Protein AF-A0A940R8Z9-F1 (afdb_monomer_lite)

pLDDT: mean 70.58, std 21.08, range [27.03, 98.06]

Structure (mmCIF, N/CA/C/O backbone):
data_AF-A0A940R8Z9-F1
#
_entry.id   AF-A0A940R8Z9-F1
#
loop_
_atom_site.group_PDB
_atom_site.id
_atom_site.type_symbol
_atom_site.label_atom_id
_atom_site.label_alt_id
_atom_site.label_comp_id
_atom_site.label_asym_id
_atom_site.label_entity_id
_atom_site.label_seq_id
_atom_site.pdbx_PDB_ins_code
_atom_site.Cartn_x
_atom_site.Cartn_y
_atom_site.Cartn_z
_atom_site.occupancy
_atom_site.B_iso_or_equiv
_atom_site.auth_seq_id
_atom_site.auth_comp_id
_atom_site.auth_asym_id
_atom_site.auth_atom_id
_atom_site.pdbx_PDB_model_num
ATOM 1 N N . MET A 1 1 ? 61.228 -32.663 33.980 1.00 35.50 1 MET A N 1
ATOM 2 C CA . MET A 1 1 ? 61.717 -33.678 33.019 1.00 35.50 1 MET A CA 1
ATOM 3 C C . MET A 1 1 ? 60.509 -34.426 32.442 1.00 35.50 1 MET A C 1
ATOM 5 O O . MET A 1 1 ? 59.702 -34.871 33.237 1.00 35.50 1 MET A O 1
ATOM 9 N N . LYS A 1 2 ? 60.356 -34.454 31.098 1.00 38.38 2 LYS A N 1
ATOM 10 C CA . LYS A 1 2 ? 59.847 -35.541 30.200 1.00 38.38 2 LYS A CA 1
ATOM 11 C C . LYS A 1 2 ? 58.956 -36.642 30.845 1.00 38.38 2 LYS A C 1
ATOM 13 O O . LYS A 1 2 ? 59.441 -37.277 31.766 1.00 38.38 2 LYS A O 1
ATOM 18 N N . LYS A 1 3 ? 57.732 -37.013 30.408 1.00 35.94 3 LYS A N 1
ATOM 19 C CA . LYS A 1 3 ? 57.186 -37.495 29.096 1.00 35.94 3 LYS A CA 1
ATOM 20 C C . LYS A 1 3 ? 55.659 -37.770 29.303 1.00 35.94 3 LYS A C 1
ATOM 22 O O . LYS A 1 3 ? 55.317 -38.229 30.380 1.00 35.94 3 LYS A O 1
ATOM 27 N N . GLN A 1 4 ? 54.708 -37.315 28.471 1.00 44.78 4 GLN A N 1
ATOM 28 C CA . GLN A 1 4 ? 54.148 -37.862 27.202 1.00 44.78 4 GLN A CA 1
ATOM 29 C C . GLN A 1 4 ? 53.121 -39.035 27.306 1.00 44.78 4 GLN A C 1
ATOM 31 O O . GLN A 1 4 ? 53.504 -40.144 27.649 1.00 44.78 4 GLN A O 1
ATOM 36 N N . PHE A 1 5 ? 51.870 -38.713 26.899 1.00 44.03 5 PHE A N 1
ATOM 37 C CA . PHE A 1 5 ? 50.789 -39.444 26.170 1.00 44.03 5 PHE A CA 1
ATOM 38 C C . PHE A 1 5 ? 50.216 -40.807 26.609 1.00 44.03 5 PHE A C 1
ATOM 40 O O . PHE A 1 5 ? 50.973 -41.762 26.620 1.00 44.03 5 PHE A O 1
ATOM 47 N N . ILE A 1 6 ? 48.863 -40.894 26.719 1.00 48.00 6 ILE A N 1
ATOM 48 C CA . ILE A 1 6 ? 47.912 -41.867 26.082 1.00 48.00 6 ILE A CA 1
ATOM 49 C C . ILE A 1 6 ? 46.498 -41.204 26.047 1.00 48.00 6 ILE A C 1
ATOM 51 O O . ILE A 1 6 ? 45.976 -40.844 27.093 1.00 48.00 6 ILE A O 1
ATOM 55 N N . ILE A 1 7 ? 45.999 -40.724 24.895 1.00 45.66 7 ILE A N 1
ATOM 56 C CA . ILE A 1 7 ? 44.966 -41.303 23.990 1.00 45.66 7 ILE A CA 1
ATOM 57 C C . ILE A 1 7 ? 43.560 -41.454 24.615 1.00 45.66 7 ILE A C 1
ATOM 59 O O . ILE A 1 7 ? 43.295 -42.379 25.372 1.00 45.66 7 ILE A O 1
ATOM 63 N N . GLY A 1 8 ? 42.632 -40.591 24.187 1.00 40.91 8 GLY A N 1
ATOM 64 C CA . GLY A 1 8 ? 41.186 -40.711 24.398 1.00 40.91 8 GLY A CA 1
ATOM 65 C C . GLY A 1 8 ? 40.446 -40.057 23.231 1.00 40.91 8 GLY A C 1
ATOM 66 O O . GLY A 1 8 ? 40.176 -38.862 23.250 1.00 40.91 8 GLY A O 1
ATOM 67 N N . SER A 1 9 ? 40.230 -40.842 22.177 1.00 38.75 9 SER A N 1
ATOM 68 C CA . SER A 1 9 ? 39.594 -40.457 20.915 1.00 38.75 9 SER A CA 1
ATOM 69 C C . SER A 1 9 ? 38.132 -40.053 21.138 1.00 38.75 9 SER A C 1
ATOM 71 O O . SER A 1 9 ? 37.335 -40.879 21.578 1.00 38.75 9 SER A O 1
ATOM 73 N N . LEU A 1 10 ? 37.769 -38.805 20.830 1.00 45.81 10 LEU A N 1
ATOM 74 C CA . LEU A 1 10 ? 36.375 -38.362 20.763 1.00 45.81 10 LEU A CA 1
ATOM 75 C C . LEU A 1 10 ? 36.084 -38.007 19.304 1.00 45.81 10 LEU A C 1
ATOM 77 O O . LEU A 1 10 ? 36.577 -37.020 18.761 1.00 45.81 10 LEU A O 1
ATOM 81 N N . VAL A 1 11 ? 35.373 -38.926 18.655 1.00 50.78 11 VAL A N 1
ATOM 82 C CA . VAL A 1 11 ? 35.081 -38.953 17.223 1.00 50.78 11 VAL A CA 1
ATOM 83 C C . VAL A 1 11 ? 34.240 -37.735 16.841 1.00 50.78 11 VAL A C 1
ATOM 85 O O . VAL A 1 11 ? 33.092 -37.591 17.256 1.00 50.78 11 VAL A O 1
ATOM 88 N N . PHE A 1 12 ? 34.835 -36.861 16.033 1.00 44.44 12 PHE A N 1
ATOM 89 C CA . PHE A 1 12 ? 34.190 -35.730 15.378 1.00 44.44 12 PHE A CA 1
ATOM 90 C C . PHE A 1 12 ? 33.641 -36.215 14.030 1.00 44.44 12 PHE A C 1
ATOM 92 O O . PHE A 1 12 ? 34.365 -36.266 13.039 1.00 44.44 12 PHE A O 1
ATOM 99 N N . THR A 1 13 ? 32.379 -36.640 13.987 1.00 44.62 13 THR A N 1
ATOM 100 C CA . THR A 1 13 ? 31.718 -37.019 12.727 1.00 44.62 13 THR A CA 1
ATOM 101 C C . THR A 1 13 ? 31.121 -35.772 12.076 1.00 44.62 13 THR A C 1
ATOM 103 O O . THR A 1 13 ? 29.967 -35.419 12.304 1.00 44.62 13 THR A O 1
ATOM 106 N N . SER A 1 14 ? 31.926 -35.076 11.274 1.00 40.41 14 SER A N 1
ATOM 107 C CA . SER A 1 14 ? 31.457 -34.069 10.324 1.00 40.41 14 SER A CA 1
ATOM 108 C C . SER A 1 14 ? 30.895 -34.771 9.085 1.00 40.41 14 SER A C 1
ATOM 110 O O . SER A 1 14 ? 31.618 -35.407 8.321 1.00 40.41 14 SER A O 1
ATOM 112 N N . ILE A 1 15 ? 29.582 -34.665 8.879 1.00 47.91 15 ILE A N 1
ATOM 113 C CA . ILE A 1 15 ? 28.932 -35.098 7.640 1.00 47.91 15 ILE A CA 1
ATOM 114 C C . ILE A 1 15 ? 29.306 -34.090 6.547 1.00 47.91 15 ILE A C 1
ATOM 116 O O . ILE A 1 15 ? 28.798 -32.971 6.519 1.00 47.91 15 ILE A O 1
ATOM 120 N N . LEU A 1 16 ? 30.205 -34.487 5.645 1.00 39.16 16 LEU A N 1
ATOM 121 C CA . LEU A 1 16 ? 30.413 -33.815 4.365 1.00 39.16 16 LEU A CA 1
ATOM 122 C C . LEU A 1 16 ? 29.267 -34.226 3.427 1.00 39.16 16 LEU A C 1
ATOM 124 O O . LEU A 1 16 ? 29.276 -35.324 2.876 1.00 39.16 16 LEU A O 1
ATOM 128 N N . GLN A 1 17 ? 28.271 -33.358 3.244 1.00 36.00 17 GLN A N 1
ATOM 129 C CA . GLN A 1 17 ? 27.383 -33.445 2.083 1.00 36.00 17 GLN A CA 1
ATOM 130 C C . GLN A 1 17 ? 28.029 -32.683 0.928 1.00 36.00 17 GLN A C 1
ATOM 132 O O . GLN A 1 17 ? 28.041 -31.455 0.885 1.00 36.00 17 GLN A O 1
ATOM 137 N N . THR A 1 18 ? 28.581 -33.434 -0.018 1.00 37.81 18 THR A N 1
ATOM 138 C CA . THR A 1 18 ? 28.913 -32.956 -1.356 1.00 37.81 18 THR A CA 1
ATOM 139 C C . THR A 1 18 ? 27.616 -32.712 -2.126 1.00 37.81 18 THR A C 1
ATOM 141 O O . THR A 1 18 ? 27.052 -33.622 -2.728 1.00 37.81 18 THR A O 1
ATOM 144 N N . ALA A 1 19 ? 27.130 -31.470 -2.129 1.00 35.47 19 ALA A N 1
ATOM 145 C CA . ALA A 1 19 ? 26.179 -31.040 -3.145 1.00 35.47 19 ALA A CA 1
ATOM 146 C C . ALA A 1 19 ? 26.953 -30.846 -4.456 1.00 35.47 19 ALA A C 1
ATOM 148 O O . ALA A 1 19 ? 27.683 -29.872 -4.638 1.00 35.47 19 ALA A O 1
ATOM 149 N N . SER A 1 20 ? 26.822 -31.811 -5.360 1.00 32.72 20 SER A N 1
ATOM 150 C CA . SER A 1 20 ? 27.166 -31.643 -6.766 1.00 32.72 20 SER A CA 1
ATOM 151 C C . SER A 1 20 ? 26.198 -30.619 -7.355 1.00 32.72 20 SER A C 1
ATOM 153 O O . SER A 1 20 ? 25.061 -30.935 -7.696 1.00 32.72 20 SER A O 1
ATOM 155 N N . VAL A 1 21 ? 26.633 -29.361 -7.441 1.00 31.56 21 VAL A N 1
ATOM 156 C CA . VAL A 1 21 ? 25.910 -28.356 -8.220 1.00 31.56 21 VAL A CA 1
ATOM 157 C C . VAL A 1 21 ? 26.176 -28.673 -9.684 1.00 31.56 21 VAL A C 1
ATOM 159 O O . VAL A 1 21 ? 27.256 -28.419 -10.222 1.00 31.56 21 VAL A O 1
ATOM 162 N N . ALA A 1 22 ? 25.183 -29.307 -10.300 1.00 29.88 22 ALA A N 1
ATOM 163 C CA . ALA A 1 22 ? 25.066 -29.401 -11.739 1.00 29.88 22 ALA A CA 1
ATOM 164 C C . ALA A 1 22 ? 25.227 -27.997 -12.337 1.00 29.88 22 ALA A C 1
ATOM 166 O O . ALA A 1 22 ? 24.603 -27.041 -11.877 1.00 29.88 22 ALA A O 1
ATOM 167 N N . HIS A 1 23 ? 26.086 -27.884 -13.349 1.00 31.94 23 HIS A N 1
ATOM 168 C CA . HIS A 1 23 ? 26.137 -26.718 -14.218 1.00 31.94 23 HIS A CA 1
ATOM 169 C C . HIS A 1 23 ? 24.790 -26.624 -14.943 1.00 31.94 23 HIS A C 1
ATOM 171 O O . HIS A 1 23 ? 24.572 -27.297 -15.947 1.00 31.94 23 HIS A O 1
ATOM 177 N N . ALA A 1 24 ? 23.875 -25.841 -14.378 1.00 27.77 24 ALA A N 1
ATOM 178 C CA . ALA A 1 24 ? 22.681 -25.358 -15.044 1.00 27.77 24 ALA A CA 1
ATOM 179 C C . ALA A 1 24 ? 22.959 -23.920 -15.491 1.00 27.77 24 ALA A C 1
ATOM 181 O O . ALA A 1 24 ? 23.513 -23.120 -14.732 1.00 27.77 24 ALA A O 1
ATOM 182 N N . ASP A 1 25 ? 22.643 -23.644 -16.751 1.00 27.03 25 ASP A N 1
ATOM 183 C CA . ASP A 1 25 ? 22.903 -22.384 -17.429 1.00 27.03 25 ASP A CA 1
ATOM 184 C C . ASP A 1 25 ? 22.432 -21.158 -16.636 1.00 27.03 25 ASP A C 1
ATOM 186 O O . ASP A 1 25 ? 21.410 -21.165 -15.951 1.00 27.03 25 ASP A O 1
ATOM 190 N N . LYS A 1 26 ? 23.210 -20.077 -16.760 1.00 30.53 26 LYS A N 1
ATOM 191 C CA . LYS A 1 26 ? 22.919 -18.743 -16.227 1.00 30.53 26 LYS A CA 1
ATOM 192 C C . LYS A 1 26 ? 21.649 -18.174 -16.869 1.00 30.53 26 LYS A C 1
ATOM 194 O O . LYS A 1 26 ? 21.728 -17.382 -17.802 1.00 30.53 26 LYS A O 1
ATOM 199 N N . SER A 1 27 ? 20.491 -18.522 -16.335 1.00 35.19 27 SER A N 1
ATOM 200 C CA . SER A 1 27 ? 19.262 -17.753 -16.503 1.00 35.19 27 SER A CA 1
ATOM 201 C C . SER A 1 27 ? 18.282 -18.137 -15.407 1.00 35.19 27 SER A C 1
ATOM 203 O O . SER A 1 27 ? 17.948 -19.309 -15.266 1.00 35.19 27 SER A O 1
ATOM 205 N N . ASP A 1 28 ? 17.799 -17.117 -14.708 1.00 42.22 28 ASP A N 1
ATOM 206 C CA . ASP A 1 28 ? 16.685 -17.157 -13.768 1.00 42.22 28 ASP A CA 1
ATOM 207 C C . ASP A 1 28 ? 16.924 -17.854 -12.423 1.00 42.22 28 ASP A C 1
ATOM 209 O O . ASP A 1 28 ? 17.656 -18.826 -12.293 1.00 42.22 28 ASP A O 1
ATOM 213 N N . ILE A 1 29 ? 16.195 -17.343 -11.424 1.00 34.38 29 ILE A N 1
ATOM 214 C CA . ILE A 1 29 ? 16.059 -17.823 -10.040 1.00 34.38 29 ILE A CA 1
ATOM 215 C C . ILE A 1 29 ? 17.030 -17.139 -9.071 1.00 34.38 29 ILE A C 1
ATOM 217 O O . ILE A 1 29 ? 18.157 -17.577 -8.852 1.00 34.38 29 ILE A O 1
ATOM 221 N N . GLY A 1 30 ? 16.548 -16.079 -8.407 1.00 28.80 30 GLY A N 1
ATOM 222 C CA . GLY A 1 30 ? 17.252 -15.610 -7.217 1.00 28.80 30 GLY A CA 1
ATOM 223 C C . GLY A 1 30 ? 16.747 -14.395 -6.452 1.00 28.80 30 GLY A C 1
ATOM 224 O O . GLY A 1 30 ? 17.159 -14.279 -5.309 1.00 28.80 30 GLY A O 1
ATOM 225 N N . THR A 1 31 ? 15.877 -13.517 -6.973 1.00 30.62 31 THR A N 1
ATOM 226 C CA . THR A 1 31 ? 15.452 -12.340 -6.180 1.00 30.62 31 THR A CA 1
ATOM 227 C C . THR A 1 31 ? 14.064 -11.833 -6.576 1.00 30.62 31 THR A C 1
ATOM 229 O O . THR A 1 31 ? 13.932 -10.880 -7.327 1.00 30.62 31 THR A O 1
ATOM 232 N N . ILE A 1 32 ? 13.007 -12.446 -6.042 1.00 33.00 32 ILE A N 1
ATOM 233 C CA . ILE A 1 32 ? 11.684 -11.803 -5.950 1.00 33.00 32 ILE A CA 1
ATOM 234 C C . ILE A 1 32 ? 11.389 -11.651 -4.460 1.00 33.00 32 ILE A C 1
ATOM 236 O O . ILE A 1 32 ? 10.662 -12.448 -3.872 1.00 33.00 32 ILE A O 1
ATOM 240 N N . ILE A 1 33 ? 12.052 -10.687 -3.815 1.00 31.03 33 ILE A N 1
ATOM 241 C CA . ILE A 1 33 ? 11.743 -10.273 -2.441 1.00 31.03 33 ILE A CA 1
ATOM 242 C C . ILE A 1 33 ? 11.968 -8.768 -2.315 1.00 31.03 33 ILE A C 1
ATOM 244 O O . ILE A 1 33 ? 13.095 -8.290 -2.296 1.00 31.03 33 ILE A O 1
ATOM 248 N N . GLY A 1 34 ? 10.878 -8.041 -2.131 1.00 30.38 34 GLY A N 1
ATOM 249 C CA . GLY A 1 34 ? 10.841 -6.672 -1.630 1.00 30.38 34 GLY A CA 1
ATOM 250 C C . GLY A 1 34 ? 9.492 -6.083 -2.026 1.00 30.38 34 GLY A C 1
ATOM 251 O O . GLY A 1 34 ? 8.939 -6.501 -3.030 1.00 30.38 34 GLY A O 1
ATOM 252 N N . GLY A 1 35 ? 8.926 -5.208 -1.212 1.00 32.00 35 GLY A N 1
ATOM 253 C CA . GLY A 1 35 ? 7.506 -4.899 -1.252 1.00 32.00 35 GLY A CA 1
ATOM 254 C C . GLY A 1 35 ? 7.010 -3.978 -2.365 1.00 32.00 35 GLY A C 1
ATOM 255 O O . GLY A 1 35 ? 7.299 -4.057 -3.536 1.00 32.00 35 GLY A O 1
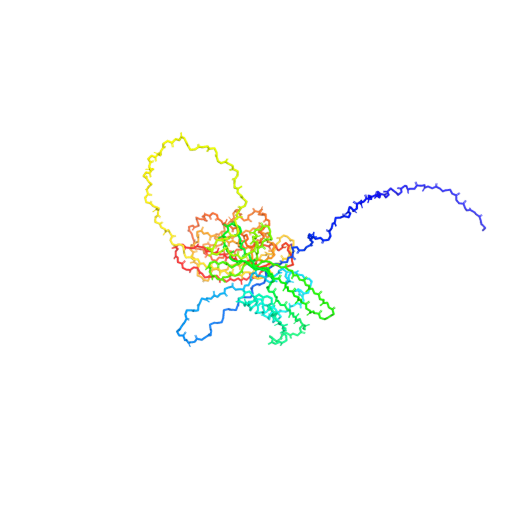ATOM 256 N N . VAL A 1 36 ? 6.228 -3.028 -1.941 1.00 31.00 36 VAL A N 1
ATOM 257 C CA . VAL A 1 36 ? 5.668 -1.905 -2.657 1.00 31.00 36 VAL A CA 1
ATOM 258 C C . VAL A 1 36 ? 6.002 -0.708 -1.767 1.00 31.00 36 VAL A C 1
ATOM 260 O O . VAL A 1 36 ? 6.088 -0.847 -0.553 1.00 31.00 36 VAL A O 1
ATOM 263 N N . ILE A 1 37 ? 6.289 0.451 -2.329 1.00 32.19 37 ILE A N 1
ATOM 264 C CA . ILE A 1 37 ? 6.147 1.685 -1.564 1.00 32.19 37 ILE A CA 1
ATOM 265 C C . ILE A 1 37 ? 5.196 2.532 -2.363 1.00 32.19 37 ILE A C 1
ATOM 267 O O . ILE A 1 37 ? 5.433 2.772 -3.548 1.00 32.19 37 ILE A O 1
ATOM 271 N N . GLY A 1 38 ? 4.112 2.907 -1.695 1.00 34.81 38 GLY A N 1
ATOM 272 C CA . GLY A 1 38 ? 3.175 3.888 -2.185 1.00 34.81 38 GLY A CA 1
ATOM 273 C C . GLY A 1 38 ? 3.092 5.023 -1.192 1.00 34.81 38 GLY A C 1
ATOM 274 O O . GLY A 1 38 ? 2.385 4.930 -0.188 1.00 34.81 38 GLY A O 1
ATOM 275 N N . GLY A 1 39 ? 3.812 6.097 -1.489 1.00 30.53 39 GLY A N 1
ATOM 276 C CA . GLY A 1 39 ? 3.481 7.431 -1.045 1.00 30.53 39 GLY A CA 1
ATOM 277 C C . GLY A 1 39 ? 2.157 7.863 -1.668 1.00 30.53 39 GLY A C 1
ATOM 278 O O . GLY A 1 39 ? 1.988 7.907 -2.884 1.00 30.53 39 GLY A O 1
ATOM 279 N N . VAL A 1 40 ? 1.200 8.224 -0.820 1.00 31.97 40 VAL A N 1
ATOM 280 C CA . VAL A 1 40 ? 0.040 9.000 -1.251 1.00 31.97 40 VAL A CA 1
ATOM 281 C C . VAL A 1 40 ? 0.511 10.447 -1.408 1.00 31.97 40 VAL A C 1
ATOM 283 O O . VAL A 1 40 ? 0.662 11.160 -0.417 1.00 31.97 40 VAL A O 1
ATOM 286 N N . VAL A 1 41 ? 0.747 10.910 -2.638 1.00 34.75 41 VAL A N 1
ATOM 287 C CA . VAL A 1 41 ? 0.750 12.354 -2.934 1.00 34.75 41 VAL A CA 1
ATOM 288 C C . VAL A 1 41 ? -0.570 12.693 -3.612 1.00 34.75 41 VAL A C 1
ATOM 290 O O . VAL A 1 41 ? -0.679 12.793 -4.828 1.00 34.75 41 VAL A O 1
ATOM 293 N N . GLY A 1 42 ? -1.601 12.874 -2.789 1.00 35.09 42 GLY A N 1
ATOM 294 C CA . GLY A 1 42 ? -2.777 13.633 -3.180 1.00 35.09 42 GLY A CA 1
ATOM 295 C C . GLY A 1 42 ? -2.454 15.117 -3.059 1.00 35.09 42 GLY A C 1
ATOM 296 O O . GLY A 1 42 ? -2.597 15.691 -1.984 1.00 35.09 42 GLY A O 1
ATOM 297 N N . SER A 1 43 ? -2.009 15.753 -4.138 1.00 32.75 43 SER A N 1
ATOM 298 C CA . SER A 1 43 ? -2.027 17.212 -4.231 1.00 32.75 43 SER A CA 1
ATOM 299 C C . SER A 1 43 ? -2.898 17.615 -5.412 1.00 32.75 43 SER A C 1
ATOM 301 O O . SER A 1 43 ? -2.531 17.523 -6.581 1.00 32.75 43 SER A O 1
ATOM 303 N N . GLY A 1 44 ? -4.111 18.068 -5.096 1.00 41.41 44 GLY A N 1
ATOM 304 C CA . GLY A 1 44 ? -4.900 18.819 -6.053 1.00 41.41 44 GLY A CA 1
ATOM 305 C C . GLY A 1 44 ? -4.123 20.069 -6.449 1.00 41.41 44 GLY A C 1
ATOM 306 O O . GLY A 1 44 ? -4.018 20.997 -5.656 1.00 41.41 44 GLY A O 1
ATOM 307 N N . VAL A 1 45 ? -3.596 20.118 -7.674 1.00 34.78 45 VAL A N 1
ATOM 308 C CA . VAL A 1 45 ? -3.171 21.380 -8.285 1.00 34.78 45 VAL A CA 1
ATOM 309 C C . VAL A 1 45 ? -3.599 21.434 -9.744 1.00 34.78 45 VAL A C 1
ATOM 311 O O . VAL A 1 45 ? -3.247 20.604 -10.580 1.00 34.78 45 VAL A O 1
ATOM 314 N N . GLY A 1 46 ? -4.388 22.464 -10.029 1.00 31.50 46 GLY A N 1
ATOM 315 C CA . GLY A 1 46 ? -4.670 23.011 -11.348 1.00 31.50 46 GLY A CA 1
ATOM 316 C C . GLY A 1 46 ? -6.167 23.204 -11.533 1.00 31.50 46 GLY A C 1
ATOM 317 O O . GLY A 1 46 ? -6.857 22.279 -11.956 1.00 31.50 46 GLY A O 1
ATOM 318 N N . LYS A 1 47 ? -6.629 24.414 -11.202 1.00 34.62 47 LYS A N 1
ATOM 319 C CA . LYS A 1 47 ? -7.880 24.990 -11.697 1.00 34.62 47 LYS A CA 1
ATOM 320 C C . LYS A 1 47 ? -7.805 24.984 -13.227 1.00 34.62 47 LYS A C 1
ATOM 322 O O . LYS A 1 47 ? -6.972 25.682 -13.792 1.00 34.62 47 LYS A O 1
ATOM 327 N N . GLY A 1 48 ? -8.618 24.166 -13.878 1.00 35.81 48 GLY A N 1
ATOM 328 C CA . GLY A 1 48 ? -8.689 24.095 -15.334 1.00 35.81 48 GLY A CA 1
ATOM 329 C C . GLY A 1 48 ? -9.499 22.882 -15.766 1.00 35.81 48 GLY A C 1
ATOM 330 O O . GLY A 1 48 ? -9.239 21.779 -15.292 1.00 35.81 48 GLY A O 1
ATOM 331 N N . ASN A 1 49 ? -10.499 23.106 -16.618 1.00 36.84 49 ASN A N 1
ATOM 332 C CA . ASN A 1 49 ? -11.405 22.088 -17.145 1.00 36.84 49 ASN A CA 1
ATOM 333 C C . ASN A 1 49 ? -10.628 20.967 -17.849 1.00 36.84 49 ASN A C 1
ATOM 335 O O . ASN A 1 49 ? -10.207 21.109 -18.992 1.00 36.84 49 ASN A O 1
ATOM 339 N N . GLY A 1 50 ? -10.462 19.844 -17.162 1.00 31.83 50 GLY A N 1
ATOM 340 C CA . GLY A 1 50 ? -9.928 18.607 -17.710 1.00 31.83 50 GLY A CA 1
ATOM 341 C C . GLY A 1 50 ? -9.965 17.542 -16.624 1.00 31.83 50 GLY A C 1
ATOM 342 O O . GLY A 1 50 ? -9.428 17.761 -15.542 1.00 31.83 50 GLY A O 1
ATOM 343 N N . ASN A 1 51 ? -10.653 16.431 -16.885 1.00 33.16 51 ASN A N 1
ATOM 344 C CA . ASN A 1 51 ? -10.819 15.305 -15.964 1.00 33.16 51 ASN A CA 1
ATOM 345 C C . ASN A 1 51 ? -9.476 14.876 -15.351 1.00 33.16 51 ASN A C 1
ATOM 347 O O . ASN A 1 51 ? -8.639 14.289 -16.032 1.00 33.16 51 ASN A O 1
ATOM 351 N N . LYS A 1 52 ? -9.286 15.142 -14.057 1.00 31.66 52 LYS A N 1
ATOM 352 C CA . LYS A 1 52 ? -8.161 14.624 -13.276 1.00 31.66 52 LYS A CA 1
ATOM 353 C C . LYS A 1 52 ? -8.639 13.403 -12.506 1.00 31.66 52 LYS A C 1
ATOM 355 O O . LYS A 1 52 ? -9.255 13.542 -11.454 1.00 31.66 52 LYS A O 1
ATOM 360 N N . ALA A 1 53 ? -8.376 12.215 -13.043 1.00 30.58 53 ALA A N 1
ATOM 361 C CA . ALA A 1 53 ? -8.402 11.002 -12.240 1.00 30.58 53 ALA A CA 1
ATOM 362 C C . ALA A 1 53 ? -7.214 11.062 -11.268 1.00 30.58 53 ALA A C 1
ATOM 364 O O . ALA A 1 53 ? -6.089 11.347 -11.676 1.00 30.58 53 ALA A O 1
ATOM 365 N N . ALA A 1 54 ? -7.469 10.853 -9.979 1.00 33.62 54 ALA A N 1
ATOM 366 C CA . ALA A 1 54 ? -6.418 10.663 -8.991 1.00 33.62 54 ALA A CA 1
ATOM 367 C C . ALA A 1 54 ? -5.743 9.317 -9.286 1.00 33.62 54 ALA A C 1
ATOM 369 O O . ALA A 1 54 ? -6.329 8.270 -9.027 1.00 33.62 54 ALA A O 1
ATOM 370 N N . ILE A 1 55 ? -4.554 9.329 -9.891 1.00 37.44 55 ILE A N 1
ATOM 371 C CA . ILE A 1 55 ? -3.862 8.088 -10.247 1.00 37.44 55 ILE A CA 1
ATOM 372 C C . ILE A 1 55 ? -3.026 7.635 -9.048 1.00 37.44 55 ILE A C 1
ATOM 374 O O . ILE A 1 55 ? -2.074 8.303 -8.646 1.00 37.44 55 ILE A O 1
ATOM 378 N N . ILE A 1 56 ? -3.402 6.495 -8.465 1.00 40.16 56 ILE A N 1
ATOM 379 C CA . ILE A 1 56 ? -2.644 5.823 -7.406 1.00 40.16 56 ILE A CA 1
ATOM 380 C C . ILE A 1 56 ? -1.488 5.078 -8.080 1.00 40.16 56 ILE A C 1
ATOM 382 O O . ILE A 1 56 ? -1.671 4.001 -8.643 1.00 40.16 56 ILE A O 1
ATOM 386 N N . ILE A 1 57 ? -0.290 5.660 -8.053 1.00 40.03 57 ILE A N 1
ATOM 387 C CA . ILE A 1 57 ? 0.934 5.021 -8.554 1.00 40.03 57 ILE A CA 1
ATOM 388 C C . ILE A 1 57 ? 1.866 4.869 -7.378 1.00 40.03 57 ILE A C 1
ATOM 390 O O . ILE A 1 57 ? 2.622 5.766 -7.028 1.00 40.03 57 ILE A O 1
ATOM 394 N N . GLY A 1 58 ? 1.770 3.716 -6.743 1.00 44.53 58 GLY A N 1
ATOM 395 C CA . GLY A 1 58 ? 2.561 3.436 -5.566 1.00 44.53 58 GLY A CA 1
ATOM 396 C C . GLY A 1 58 ? 2.725 1.956 -5.330 1.00 44.53 58 GLY A C 1
ATOM 397 O O . GLY A 1 58 ? 2.885 1.605 -4.183 1.00 44.53 58 GLY A O 1
ATOM 398 N N . ALA A 1 59 ? 2.610 1.096 -6.354 1.00 48.31 59 ALA A N 1
ATOM 399 C CA . ALA A 1 59 ? 2.673 -0.361 -6.197 1.00 48.31 59 ALA A CA 1
ATOM 400 C C . ALA A 1 59 ? 3.685 -1.107 -7.059 1.00 48.31 59 ALA A C 1
ATOM 402 O O . ALA A 1 59 ? 3.602 -2.320 -7.182 1.00 48.31 59 ALA A O 1
ATOM 403 N N . VAL A 1 60 ? 4.663 -0.396 -7.611 1.00 51.47 60 VAL A N 1
ATOM 404 C CA . VAL A 1 60 ? 5.647 -0.993 -8.523 1.00 51.47 60 VAL A CA 1
ATOM 405 C C . VAL A 1 60 ? 7.090 -0.876 -7.995 1.00 51.47 60 VAL A C 1
ATOM 407 O O . VAL A 1 60 ? 7.984 -1.571 -8.452 1.00 51.4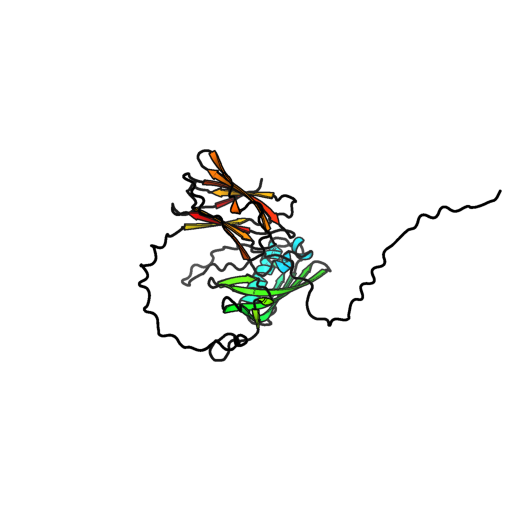7 60 VAL A O 1
ATOM 410 N N . ALA A 1 61 ? 7.352 -0.061 -6.966 1.00 50.72 61 ALA A N 1
ATOM 411 C CA . ALA A 1 61 ? 8.733 0.246 -6.569 1.00 50.72 61 ALA A CA 1
ATOM 412 C C . ALA A 1 61 ? 9.252 -0.566 -5.386 1.00 50.72 61 ALA A C 1
ATOM 414 O O . ALA A 1 61 ? 10.438 -0.494 -5.071 1.00 50.72 61 ALA A O 1
ATOM 415 N N . GLY A 1 62 ? 8.411 -1.242 -4.611 1.00 48.31 62 GLY A N 1
ATOM 416 C CA . GLY A 1 62 ? 8.898 -1.643 -3.291 1.00 48.31 62 GLY A CA 1
ATOM 417 C C . GLY A 1 62 ? 9.750 -2.901 -3.290 1.00 48.31 62 GLY A C 1
ATOM 418 O O . GLY A 1 62 ? 10.430 -3.115 -2.286 1.00 48.31 62 GLY A O 1
ATOM 419 N N . SER A 1 63 ? 9.809 -3.666 -4.388 1.00 46.25 63 SER A N 1
ATOM 420 C CA . SER A 1 63 ? 10.826 -4.694 -4.587 1.00 46.25 63 SER A CA 1
ATOM 421 C C . SER A 1 63 ? 12.209 -4.093 -4.503 1.00 46.25 63 SER A C 1
ATOM 423 O O . SER A 1 63 ? 13.109 -4.671 -3.901 1.00 46.25 63 SER A O 1
ATOM 425 N N . LEU A 1 64 ? 12.331 -2.837 -4.918 1.00 49.22 64 LEU A N 1
ATOM 426 C CA . LEU A 1 64 ? 13.525 -2.026 -4.768 1.00 49.22 64 LEU A CA 1
ATOM 427 C C . LEU A 1 64 ? 13.739 -1.586 -3.323 1.00 49.22 64 LEU A C 1
ATOM 429 O O . LEU A 1 64 ? 14.851 -1.683 -2.806 1.00 49.22 64 LEU A O 1
ATOM 433 N N . ILE A 1 65 ? 12.682 -1.121 -2.654 1.00 48.22 65 ILE A N 1
ATOM 434 C CA . ILE A 1 65 ? 12.841 -0.428 -1.371 1.00 48.22 65 ILE A CA 1
ATOM 435 C C . ILE A 1 65 ? 12.844 -1.397 -0.166 1.00 48.22 65 ILE A C 1
ATOM 437 O O . ILE A 1 65 ? 13.300 -1.061 0.925 1.00 48.22 65 ILE A O 1
ATOM 441 N N . GLY A 1 66 ? 12.435 -2.653 -0.363 1.00 46.12 66 GLY A N 1
ATOM 442 C CA . GLY A 1 66 ? 12.585 -3.734 0.618 1.00 46.12 66 GLY A CA 1
ATOM 443 C C . GLY A 1 66 ? 14.031 -4.215 0.820 1.00 46.12 66 GLY A C 1
ATOM 444 O O . GLY A 1 66 ? 14.327 -4.841 1.850 1.00 46.12 66 GLY A O 1
ATOM 445 N N . ASN A 1 67 ? 14.924 -3.903 -0.127 1.00 53.19 67 ASN A N 1
ATOM 446 C CA . ASN A 1 67 ? 16.342 -4.265 -0.100 1.00 53.19 67 ASN A CA 1
ATOM 447 C C . ASN A 1 67 ? 17.156 -3.390 0.863 1.00 53.19 67 ASN A C 1
ATOM 449 O O . ASN A 1 67 ? 16.671 -2.395 1.399 1.00 53.19 67 ASN A O 1
ATOM 453 N N . ARG A 1 68 ? 18.417 -3.775 1.108 1.00 58.03 68 ARG A N 1
ATOM 454 C CA . ARG A 1 68 ? 19.293 -3.103 2.087 1.00 58.03 68 ARG A CA 1
ATOM 455 C C . ARG A 1 68 ? 19.400 -1.595 1.825 1.00 58.03 68 ARG A C 1
ATOM 457 O O . ARG A 1 68 ? 19.191 -0.830 2.757 1.00 58.03 68 ARG A O 1
ATOM 464 N N . LEU A 1 69 ? 19.605 -1.181 0.568 1.00 64.75 69 LEU A N 1
ATOM 465 C CA . LEU A 1 69 ? 19.676 0.242 0.199 1.00 64.75 69 LEU A CA 1
ATOM 466 C C . LEU A 1 69 ? 18.354 0.989 0.389 1.00 64.75 69 LEU A C 1
ATOM 468 O O . LEU A 1 69 ? 18.350 2.132 0.830 1.00 64.75 69 LEU A O 1
ATOM 472 N N . GLY A 1 70 ? 17.226 0.337 0.120 1.00 63.28 70 GLY A N 1
ATOM 473 C CA . GLY A 1 70 ? 15.907 0.943 0.276 1.00 63.28 70 GLY A CA 1
ATOM 474 C C . GLY A 1 70 ? 15.529 1.300 1.716 1.00 63.28 70 GLY A C 1
ATOM 475 O O . GLY A 1 70 ? 14.775 2.244 1.963 1.00 63.28 70 GLY A O 1
ATOM 476 N N . ARG A 1 71 ? 16.089 0.577 2.691 1.00 63.34 71 ARG A N 1
ATOM 477 C CA . ARG A 1 71 ? 15.896 0.868 4.121 1.00 63.34 71 ARG A CA 1
ATOM 478 C C . ARG A 1 71 ? 16.642 2.114 4.579 1.00 63.34 71 ARG A C 1
ATOM 480 O O . ARG A 1 71 ? 16.244 2.717 5.568 1.00 63.34 71 ARG A O 1
ATOM 487 N N . GLU A 1 72 ? 17.705 2.470 3.872 1.00 68.50 72 GLU A N 1
ATOM 488 C CA . GLU A 1 72 ? 18.527 3.646 4.155 1.00 68.50 72 GLU A CA 1
ATOM 489 C C . GLU A 1 72 ? 18.013 4.902 3.435 1.00 68.50 72 GLU A C 1
ATOM 491 O O . GLU A 1 72 ? 18.454 6.005 3.744 1.00 68.50 72 GLU A O 1
ATOM 496 N N . MET A 1 73 ? 17.053 4.744 2.516 1.00 72.75 73 MET A N 1
ATOM 497 C CA . MET A 1 73 ? 16.349 5.849 1.871 1.00 72.75 73 MET A CA 1
ATOM 498 C C . MET A 1 73 ? 15.364 6.522 2.828 1.00 72.75 73 MET A C 1
ATOM 500 O O . MET A 1 73 ? 14.595 5.857 3.535 1.00 72.75 73 MET A O 1
ATOM 504 N N . ASP A 1 74 ? 15.330 7.850 2.789 1.00 67.50 74 ASP A N 1
ATOM 505 C CA . ASP A 1 74 ? 14.333 8.647 3.492 1.00 67.50 74 ASP A CA 1
ATOM 506 C C . ASP A 1 74 ? 13.058 8.851 2.647 1.00 67.50 74 ASP A C 1
ATOM 508 O O . ASP A 1 74 ? 12.886 8.307 1.553 1.00 67.50 74 ASP A O 1
ATOM 512 N N . ASN A 1 75 ? 12.103 9.619 3.173 1.00 66.56 75 ASN A N 1
ATOM 513 C CA . ASN A 1 75 ? 10.841 9.873 2.475 1.00 66.56 75 ASN A CA 1
ATOM 514 C C . ASN A 1 75 ? 11.008 10.743 1.219 1.00 66.56 75 ASN A C 1
ATOM 516 O O . ASN A 1 75 ? 10.201 10.630 0.298 1.00 66.56 75 ASN A O 1
ATOM 520 N N . SER A 1 76 ? 12.022 11.605 1.170 1.00 69.50 76 SER A N 1
ATOM 521 C CA . SER A 1 76 ? 12.308 12.438 0.003 1.00 69.50 76 SER A CA 1
ATOM 522 C C . SER A 1 76 ? 12.913 11.608 -1.129 1.00 69.50 76 SER A C 1
ATOM 524 O O . SER A 1 76 ? 12.505 11.768 -2.278 1.00 69.50 76 SER A O 1
ATOM 526 N N . ASP A 1 77 ? 13.795 10.660 -0.809 1.00 75.00 77 ASP A N 1
ATOM 527 C CA . ASP A 1 77 ? 14.316 9.689 -1.779 1.00 75.00 77 ASP A CA 1
ATOM 528 C C . ASP A 1 77 ? 13.202 8.833 -2.386 1.00 75.00 77 ASP A C 1
ATOM 530 O O . ASP A 1 77 ? 13.153 8.623 -3.598 1.00 75.00 77 ASP A O 1
ATOM 534 N N . ARG A 1 78 ? 12.281 8.352 -1.541 1.00 72.19 78 ARG A N 1
ATOM 535 C CA . ARG A 1 78 ? 11.145 7.527 -1.978 1.00 72.19 78 ARG A CA 1
ATOM 536 C C . ARG A 1 78 ? 10.251 8.277 -2.959 1.00 72.19 78 ARG A C 1
ATOM 538 O O . ARG A 1 78 ? 9.932 7.732 -4.007 1.00 72.19 78 ARG A O 1
ATOM 545 N N . ARG A 1 79 ? 9.941 9.547 -2.678 1.00 67.69 79 ARG A N 1
ATOM 546 C CA . ARG A 1 79 ? 9.173 10.411 -3.594 1.00 67.69 79 ARG A CA 1
ATOM 547 C C . ARG A 1 79 ? 9.880 10.615 -4.934 1.00 67.69 79 ARG A C 1
ATOM 549 O O . ARG A 1 79 ? 9.230 10.613 -5.976 1.00 67.69 79 ARG A O 1
ATOM 556 N N . ALA A 1 80 ? 11.202 10.789 -4.916 1.00 76.31 80 ALA A N 1
ATOM 557 C CA . ALA A 1 80 ? 11.991 10.949 -6.135 1.00 76.31 80 ALA A CA 1
ATOM 558 C C . ALA A 1 80 ? 11.945 9.685 -7.011 1.00 76.31 80 ALA A C 1
ATOM 560 O O . ALA A 1 80 ? 11.734 9.773 -8.222 1.00 76.31 80 ALA A O 1
ATOM 561 N N . LEU A 1 81 ? 12.097 8.512 -6.390 1.00 79.50 81 LEU A N 1
ATOM 562 C CA . LEU A 1 81 ? 11.996 7.212 -7.051 1.00 79.50 81 LEU A CA 1
ATOM 563 C C . LEU A 1 81 ? 10.583 6.952 -7.603 1.00 79.50 81 LEU A C 1
ATOM 565 O O . LEU A 1 81 ? 10.451 6.526 -8.749 1.00 79.50 81 LEU A O 1
ATOM 569 N N . GLU A 1 82 ? 9.536 7.235 -6.825 1.00 73.12 82 GLU A N 1
ATOM 570 C CA . GLU A 1 82 ? 8.131 7.085 -7.239 1.00 73.12 82 GLU A CA 1
ATOM 571 C C . GLU A 1 82 ? 7.813 7.898 -8.498 1.00 73.12 82 GLU A C 1
ATOM 573 O O . GLU A 1 82 ? 7.209 7.387 -9.443 1.00 73.12 82 GLU A O 1
ATOM 578 N N . GLU A 1 83 ? 8.279 9.145 -8.551 1.00 75.50 83 GLU A N 1
ATOM 579 C CA . GLU A 1 83 ? 8.101 10.004 -9.718 1.00 75.50 83 GLU A CA 1
ATOM 580 C C . GLU A 1 83 ? 8.867 9.482 -10.946 1.00 75.50 83 GLU A C 1
ATOM 582 O O . GLU A 1 83 ? 8.371 9.534 -12.072 1.00 75.50 83 GLU A O 1
ATOM 587 N N . ALA A 1 84 ? 10.075 8.947 -10.755 1.00 84.38 84 ALA A N 1
ATOM 588 C CA . ALA A 1 84 ? 10.857 8.343 -11.834 1.00 84.38 84 ALA A CA 1
ATOM 589 C C . ALA A 1 84 ? 10.169 7.110 -12.421 1.00 84.38 84 ALA A C 1
ATOM 591 O O . ALA A 1 84 ? 10.059 6.970 -13.639 1.00 84.38 84 ALA A O 1
ATOM 592 N N . GLN A 1 85 ? 9.664 6.248 -11.542 1.00 82.50 85 GLN A N 1
ATOM 593 C CA . GLN A 1 85 ? 8.879 5.087 -11.915 1.00 82.50 85 GLN A CA 1
ATOM 594 C C . GLN A 1 85 ? 7.643 5.495 -12.706 1.00 82.50 85 GLN A C 1
ATOM 596 O O . GLN A 1 85 ? 7.411 4.955 -13.784 1.00 82.50 85 GLN A O 1
ATOM 601 N N . ARG A 1 86 ? 6.869 6.463 -12.202 1.00 78.69 86 ARG A N 1
ATOM 602 C CA . ARG A 1 86 ? 5.671 6.953 -12.885 1.00 78.69 86 ARG A CA 1
ATOM 603 C C . ARG A 1 86 ? 5.996 7.402 -14.306 1.00 78.69 86 ARG A C 1
ATOM 605 O O . ARG A 1 86 ? 5.388 6.912 -15.253 1.00 78.69 86 ARG A O 1
ATOM 612 N N . ARG A 1 87 ? 7.008 8.262 -14.464 1.00 83.38 87 ARG A N 1
ATOM 613 C CA . ARG A 1 87 ? 7.456 8.725 -15.787 1.00 83.38 87 ARG A CA 1
ATOM 614 C C . ARG A 1 87 ? 7.878 7.574 -16.698 1.00 83.38 87 ARG A C 1
ATOM 616 O O . ARG A 1 87 ? 7.622 7.640 -17.893 1.00 83.38 87 ARG A O 1
ATOM 623 N N . SER A 1 88 ? 8.482 6.520 -16.157 1.00 87.81 88 SER A N 1
ATOM 624 C CA . SER A 1 88 ? 8.924 5.368 -16.946 1.00 87.81 88 SER A CA 1
ATOM 625 C C . SER A 1 88 ? 7.775 4.437 -17.354 1.00 87.81 88 SER A C 1
ATOM 627 O O . SER A 1 88 ? 7.745 3.941 -18.481 1.00 87.81 88 SER A O 1
ATOM 629 N N . LEU A 1 89 ? 6.814 4.198 -16.458 1.00 83.94 89 LEU A N 1
ATOM 630 C CA . LEU A 1 89 ? 5.648 3.344 -16.713 1.00 83.94 89 LEU A CA 1
ATOM 631 C C . LEU A 1 89 ? 4.614 4.021 -17.617 1.00 83.94 89 LEU A C 1
ATOM 633 O O . LEU A 1 89 ? 3.958 3.344 -18.401 1.00 83.94 89 LEU A O 1
ATOM 637 N N . GLU A 1 90 ? 4.485 5.345 -17.538 1.00 83.88 90 GLU A N 1
ATOM 638 C CA . GLU A 1 90 ? 3.586 6.137 -18.389 1.00 83.88 90 GLU A CA 1
ATOM 639 C C . GLU A 1 90 ? 4.268 6.618 -19.680 1.00 83.88 90 GLU A C 1
ATOM 641 O O . GLU A 1 90 ? 3.598 6.955 -20.654 1.00 83.88 90 GLU A O 1
ATOM 646 N N . GLY A 1 91 ? 5.601 6.660 -19.692 1.00 85.06 91 GLY A N 1
ATOM 647 C CA . GLY A 1 91 ? 6.407 7.180 -20.791 1.00 85.06 91 GLY A CA 1
ATOM 648 C C . GLY A 1 91 ? 6.706 6.162 -21.888 1.00 85.06 91 GLY A C 1
ATOM 649 O O . GLY A 1 91 ? 6.010 5.157 -22.068 1.00 85.06 91 GLY A O 1
ATOM 650 N N . GLY A 1 92 ? 7.764 6.433 -22.652 1.00 86.44 92 GLY A N 1
ATOM 651 C CA . GLY A 1 92 ? 8.215 5.543 -23.718 1.00 86.44 92 GLY A CA 1
ATOM 652 C C . GLY A 1 92 ? 9.069 4.383 -23.208 1.00 86.44 92 GLY A C 1
ATOM 653 O O . GLY A 1 92 ? 9.775 4.489 -22.207 1.00 86.44 92 GLY A O 1
ATOM 654 N N . MET A 1 93 ? 9.044 3.275 -23.947 1.00 90.00 93 MET A N 1
ATOM 655 C CA . MET A 1 93 ? 9.908 2.125 -23.682 1.00 90.00 93 MET A CA 1
ATOM 656 C C . MET A 1 93 ? 11.387 2.477 -23.878 1.00 90.00 93 MET A C 1
ATOM 658 O O . MET A 1 93 ? 11.735 3.267 -24.757 1.00 90.00 93 MET A O 1
ATOM 662 N N . ASN A 1 94 ? 12.254 1.852 -23.080 1.00 91.19 94 ASN A N 1
ATOM 663 C CA . ASN A 1 94 ? 13.707 2.040 -23.065 1.00 91.19 94 ASN A CA 1
ATOM 664 C C . ASN A 1 94 ? 14.161 3.479 -22.763 1.00 91.19 94 ASN A C 1
ATOM 666 O O . ASN A 1 94 ? 15.290 3.857 -23.075 1.00 91.19 94 ASN A O 1
ATOM 670 N N . GLN A 1 95 ? 13.294 4.291 -22.152 1.00 92.19 95 GLN A N 1
ATOM 671 C CA . GLN A 1 95 ? 13.640 5.635 -21.702 1.00 92.19 95 GLN A CA 1
ATOM 672 C C . GLN A 1 95 ? 14.114 5.606 -20.252 1.00 92.19 95 GLN A C 1
ATOM 674 O O . GLN A 1 95 ? 13.410 5.142 -19.354 1.00 92.19 95 GLN A O 1
ATOM 679 N N . ASN A 1 96 ? 15.306 6.150 -20.027 1.00 92.75 96 ASN A N 1
ATOM 680 C CA . ASN A 1 96 ? 15.873 6.270 -18.693 1.00 92.75 96 ASN A CA 1
ATOM 681 C C . ASN A 1 96 ? 15.209 7.427 -17.946 1.00 92.75 96 ASN A C 1
ATOM 683 O O . ASN A 1 96 ? 15.381 8.593 -18.304 1.00 92.75 96 ASN A O 1
ATOM 687 N N . CYS A 1 97 ? 14.480 7.103 -16.883 1.00 91.12 97 CYS A N 1
ATOM 688 C CA . CYS A 1 97 ? 13.950 8.084 -15.949 1.00 91.12 97 CYS A CA 1
ATOM 689 C C . CYS A 1 97 ? 14.879 8.163 -14.738 1.00 91.12 97 CYS A C 1
ATOM 691 O O . CYS A 1 97 ? 14.740 7.409 -13.775 1.00 91.12 97 CYS A O 1
ATOM 693 N N . ASP A 1 98 ? 15.856 9.065 -14.815 1.00 94.31 98 ASP A N 1
ATOM 694 C CA . ASP A 1 98 ? 16.802 9.311 -13.727 1.00 94.31 98 ASP A CA 1
ATOM 695 C C . ASP A 1 98 ? 16.139 10.113 -12.593 1.00 94.31 98 ASP A C 1
ATOM 697 O O . ASP A 1 98 ? 15.262 10.956 -12.835 1.00 94.31 98 ASP A O 1
ATOM 701 N N . TRP A 1 99 ? 16.565 9.852 -11.356 1.00 89.69 99 TRP A N 1
ATOM 702 C CA . TRP A 1 99 ? 16.118 10.553 -10.153 1.00 89.69 99 TRP A CA 1
ATOM 703 C C . TRP A 1 99 ? 17.251 10.769 -9.154 1.00 89.69 99 TRP A C 1
ATOM 705 O O . TRP A 1 99 ? 18.216 10.010 -9.098 1.00 89.69 99 TRP A O 1
ATOM 715 N N . ASP A 1 100 ? 17.111 11.817 -8.347 1.00 91.56 100 ASP A N 1
ATOM 716 C CA . ASP A 1 100 ? 18.039 12.169 -7.275 1.00 91.56 100 ASP A CA 1
ATOM 717 C C . ASP A 1 100 ? 17.227 12.705 -6.096 1.00 91.56 100 ASP A C 1
ATOM 719 O O . ASP A 1 100 ? 16.497 13.693 -6.235 1.00 91.56 100 ASP A O 1
ATOM 723 N N . GLY A 1 101 ? 17.334 12.049 -4.940 1.00 78.25 101 GLY A N 1
ATOM 724 C CA . GLY A 1 101 ? 16.602 12.436 -3.740 1.00 78.25 101 GLY A CA 1
ATOM 725 C C . GLY A 1 101 ? 16.937 13.847 -3.260 1.00 78.25 101 GLY A C 1
ATOM 726 O O . GLY A 1 101 ? 16.099 14.502 -2.635 1.00 78.25 101 GLY A O 1
ATOM 727 N N . ARG A 1 102 ? 18.121 14.379 -3.597 1.00 88.19 102 ARG A N 1
ATOM 728 C CA . ARG A 1 102 ? 18.528 15.748 -3.233 1.00 88.19 102 ARG A CA 1
ATOM 729 C C . ARG A 1 102 ? 17.608 16.801 -3.841 1.00 88.19 102 ARG A C 1
ATOM 731 O O . ARG A 1 102 ? 17.328 17.806 -3.192 1.00 88.19 102 ARG A O 1
ATOM 738 N N . ASN A 1 103 ? 17.051 16.534 -5.025 1.00 83.19 103 ASN A N 1
ATOM 739 C CA . ASN A 1 103 ? 16.067 17.413 -5.668 1.00 83.19 103 ASN A CA 1
ATOM 740 C C . ASN A 1 103 ? 14.737 17.478 -4.893 1.00 83.19 103 ASN A C 1
ATOM 742 O O . ASN A 1 103 ? 13.940 18.385 -5.108 1.00 83.19 103 ASN A O 1
ATOM 746 N N . TYR A 1 104 ? 14.517 16.534 -3.975 1.00 80.69 104 TYR A N 1
ATOM 747 C CA . TYR A 1 104 ? 13.351 16.435 -3.096 1.00 80.69 104 TYR A CA 1
ATOM 748 C C . TYR A 1 104 ? 13.703 16.746 -1.630 1.00 80.69 104 TYR A C 1
ATOM 750 O O . TYR A 1 104 ? 12.882 16.537 -0.734 1.00 80.69 104 TYR A O 1
ATOM 758 N N . GLY A 1 105 ? 14.913 17.252 -1.364 1.00 78.12 105 GLY A N 1
ATOM 759 C CA . GLY A 1 105 ? 15.374 17.641 -0.029 1.00 78.12 105 GLY A CA 1
ATOM 760 C C . GLY A 1 105 ? 15.984 16.517 0.815 1.00 78.12 105 GLY A C 1
ATOM 761 O O . GLY A 1 105 ? 16.224 16.736 2.002 1.00 78.12 105 GLY A O 1
ATOM 762 N N . SER A 1 106 ? 16.250 15.342 0.236 1.00 79.88 106 SER A N 1
ATOM 763 C CA . SER A 1 106 ? 16.952 14.260 0.939 1.00 79.88 106 SER A CA 1
ATOM 764 C C . SER A 1 106 ? 18.404 14.624 1.245 1.00 79.88 106 SER A C 1
ATOM 766 O O . SER A 1 106 ? 19.066 15.348 0.492 1.00 79.88 106 SER A O 1
ATOM 768 N N . ARG A 1 107 ? 18.918 14.066 2.346 1.00 86.44 107 ARG A N 1
ATOM 769 C CA . ARG A 1 107 ? 20.337 14.139 2.734 1.00 86.44 107 ARG A CA 1
ATOM 770 C C . ARG A 1 107 ? 21.062 12.794 2.670 1.00 86.44 107 ARG A C 1
ATOM 772 O O . ARG A 1 107 ? 22.246 12.747 2.986 1.00 86.44 107 ARG A O 1
ATOM 779 N N . THR A 1 108 ? 20.388 11.716 2.274 1.00 83.06 108 THR A N 1
ATOM 780 C CA . THR A 1 108 ? 20.992 10.372 2.203 1.00 83.06 108 THR A CA 1
ATOM 781 C C . THR A 1 108 ? 21.985 10.255 1.043 1.00 83.06 108 THR A C 1
ATOM 783 O O . THR A 1 108 ? 22.944 9.490 1.114 1.00 83.06 108 THR A O 1
ATOM 786 N N . GLY A 1 109 ? 21.767 11.037 -0.022 1.00 88.56 109 GLY A N 1
ATOM 787 C CA . GLY A 1 109 ? 22.509 10.935 -1.277 1.00 88.56 109 GLY A CA 1
ATOM 788 C C . GLY A 1 109 ? 22.008 9.822 -2.201 1.00 88.56 109 GLY A C 1
ATOM 789 O O . GLY A 1 109 ? 22.701 9.502 -3.169 1.00 88.56 109 GLY A O 1
ATOM 790 N N . ALA A 1 110 ? 20.836 9.237 -1.925 1.00 86.38 110 ALA A N 1
ATOM 791 C CA . ALA A 1 110 ? 20.240 8.237 -2.798 1.00 86.38 110 ALA A CA 1
ATOM 792 C C . ALA A 1 110 ? 19.846 8.854 -4.145 1.00 86.38 110 ALA A C 1
ATOM 794 O O . ALA A 1 110 ? 19.220 9.914 -4.233 1.00 86.38 110 ALA A O 1
ATOM 795 N N . ARG A 1 111 ? 20.197 8.154 -5.216 1.00 93.06 111 ARG A N 1
ATOM 796 C CA . ARG A 1 111 ? 19.839 8.505 -6.591 1.00 93.06 111 ARG A CA 1
ATOM 797 C C . ARG A 1 111 ? 19.671 7.238 -7.401 1.00 93.06 111 ARG A C 1
ATOM 799 O O . ARG A 1 111 ? 20.081 6.165 -6.965 1.00 93.06 111 ARG A O 1
ATOM 806 N N . GLY A 1 112 ? 19.126 7.339 -8.599 1.00 92.06 112 GLY A N 1
ATOM 807 C CA . GLY A 1 112 ? 18.849 6.144 -9.369 1.00 92.06 112 GLY A CA 1
ATOM 808 C C . GLY A 1 112 ? 18.315 6.392 -10.756 1.00 92.06 112 GLY A C 1
ATOM 809 O O . GLY A 1 112 ? 18.289 7.515 -11.259 1.00 92.06 112 GLY A O 1
ATOM 810 N N . ARG A 1 113 ? 17.901 5.285 -11.359 1.00 90.69 113 ARG A N 1
ATOM 811 C CA . ARG A 1 113 ? 17.323 5.208 -12.694 1.00 90.69 113 ARG A CA 1
ATOM 812 C C . ARG A 1 113 ? 16.197 4.198 -12.692 1.00 90.69 113 ARG A C 1
ATOM 814 O O . ARG A 1 113 ? 16.318 3.171 -12.034 1.00 90.69 113 ARG A O 1
ATOM 821 N N . PHE A 1 114 ? 15.156 4.479 -13.464 1.00 88.12 114 PHE A N 1
ATOM 822 C CA . PHE A 1 114 ? 14.063 3.556 -13.725 1.00 88.12 114 PHE A CA 1
ATOM 823 C C . PHE A 1 114 ? 13.765 3.505 -15.228 1.00 88.12 114 PHE A C 1
ATOM 825 O O . PHE A 1 114 ? 13.572 4.549 -15.860 1.00 88.12 114 PHE A O 1
ATOM 832 N N . THR A 1 115 ? 13.708 2.305 -15.800 1.00 89.00 115 THR A N 1
ATOM 833 C CA . THR A 1 115 ? 13.561 2.098 -17.245 1.00 89.00 115 THR A CA 1
ATOM 834 C C . THR A 1 115 ? 12.598 0.953 -17.528 1.00 89.00 115 THR A C 1
ATOM 836 O O . THR A 1 115 ? 12.865 -0.179 -17.143 1.00 89.00 115 THR A O 1
ATOM 839 N N . SER A 1 116 ? 11.510 1.214 -18.254 1.00 91.69 116 SER A N 1
ATOM 840 C CA . SER A 1 116 ? 10.642 0.157 -18.788 1.00 91.69 116 SER A CA 1
ATOM 841 C C . SER A 1 116 ? 11.325 -0.534 -19.970 1.00 91.69 116 SER A C 1
ATOM 843 O O . SER A 1 116 ? 11.661 0.126 -20.955 1.00 91.69 116 SER A O 1
ATOM 845 N N . THR A 1 117 ? 11.525 -1.848 -19.895 1.00 89.75 117 THR A N 1
ATOM 846 C CA . THR A 1 117 ? 12.342 -2.634 -20.841 1.00 89.75 117 THR A 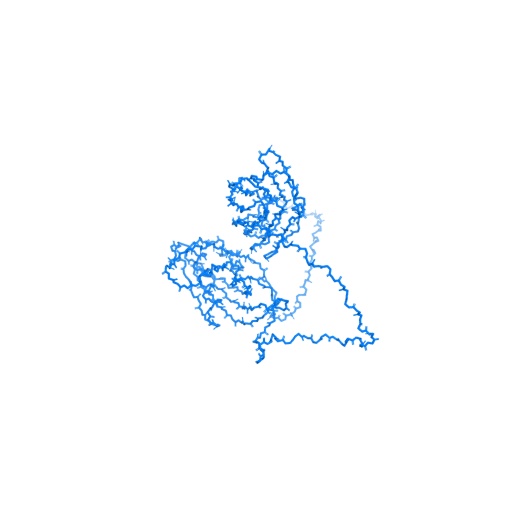CA 1
ATOM 847 C C . THR A 1 117 ? 11.507 -3.472 -21.802 1.00 89.75 117 THR A C 1
ATOM 849 O O . THR A 1 117 ? 11.873 -3.630 -22.968 1.00 89.75 117 THR A O 1
ATOM 852 N N . ARG A 1 118 ? 10.360 -3.992 -21.351 1.00 89.06 118 ARG A N 1
ATOM 853 C CA . ARG A 1 118 ? 9.516 -4.890 -22.152 1.00 89.06 118 ARG A CA 1
ATOM 854 C C . ARG A 1 118 ? 8.029 -4.657 -21.934 1.00 89.06 118 ARG A C 1
ATOM 856 O O . ARG A 1 118 ? 7.617 -4.303 -20.842 1.00 89.06 118 ARG A O 1
ATOM 863 N N . GLU A 1 119 ? 7.225 -4.902 -22.963 1.00 91.81 119 GLU A N 1
ATOM 864 C CA . GLU A 1 119 ? 5.760 -4.828 -22.904 1.00 91.81 119 GLU A CA 1
ATOM 865 C C . GLU A 1 119 ? 5.132 -6.226 -22.967 1.00 91.81 119 GLU A C 1
ATOM 867 O O . GLU A 1 119 ? 5.616 -7.118 -23.677 1.00 91.81 119 GLU A O 1
ATOM 872 N N . GLY A 1 120 ? 4.025 -6.404 -22.253 1.00 89.12 120 GLY A N 1
ATOM 873 C CA . GLY A 1 120 ? 3.250 -7.636 -22.233 1.00 89.12 120 GLY A CA 1
ATOM 874 C C . GLY A 1 120 ? 1.835 -7.424 -21.710 1.00 89.12 120 GLY A C 1
ATOM 875 O O . GLY A 1 120 ? 1.363 -6.296 -21.568 1.00 89.12 120 GLY A O 1
ATOM 876 N N . TYR A 1 121 ? 1.158 -8.531 -21.427 1.00 87.00 121 TYR A N 1
ATOM 877 C CA . TYR A 1 121 ? -0.201 -8.536 -20.903 1.00 87.00 121 TYR A CA 1
ATOM 878 C C . TYR A 1 121 ? -0.382 -9.626 -19.858 1.00 87.00 121 TYR A C 1
ATOM 880 O O . TYR A 1 121 ? 0.148 -10.729 -19.999 1.00 87.00 121 TYR A O 1
ATOM 888 N N . ASN A 1 122 ? -1.183 -9.353 -18.837 1.00 84.88 122 ASN A N 1
ATOM 889 C CA . ASN A 1 122 ? -1.552 -10.365 -17.862 1.00 84.88 122 ASN A CA 1
ATOM 890 C C . ASN A 1 122 ? -2.422 -11.446 -18.537 1.00 84.88 122 ASN A C 1
ATOM 892 O O . ASN A 1 122 ? -3.468 -11.155 -19.118 1.00 84.88 122 ASN A O 1
ATOM 896 N N . ALA A 1 123 ? -2.015 -12.711 -18.442 1.00 76.00 123 ALA A N 1
ATOM 897 C CA . ALA A 1 123 ? -2.641 -13.849 -19.120 1.00 76.00 123 ALA A CA 1
ATOM 898 C C . ALA A 1 123 ? -4.082 -14.137 -18.656 1.00 76.00 123 ALA A C 1
ATOM 900 O O . ALA A 1 123 ? -4.863 -14.794 -19.365 1.00 76.00 123 ALA A O 1
ATOM 901 N N . ARG A 1 124 ? -4.423 -13.694 -17.439 1.00 73.50 124 ARG A N 1
ATOM 902 C CA . ARG A 1 124 ? -5.737 -13.885 -16.817 1.00 73.50 124 ARG A CA 1
ATOM 903 C C . ARG A 1 124 ? -6.635 -12.676 -17.031 1.00 73.50 124 ARG A C 1
ATOM 905 O O . ARG A 1 124 ? -7.772 -12.858 -17.457 1.00 73.50 124 ARG A O 1
ATOM 912 N N . THR A 1 125 ? -6.137 -11.477 -16.736 1.00 74.31 125 THR A N 1
ATOM 913 C CA . THR A 1 125 ? -6.949 -10.249 -16.729 1.00 74.31 125 THR A CA 1
ATOM 914 C C . THR A 1 125 ? -6.927 -9.502 -18.063 1.00 74.31 125 THR A C 1
ATOM 916 O O . THR A 1 125 ? -7.857 -8.752 -18.353 1.00 74.31 125 THR A O 1
ATOM 919 N N . GLY A 1 126 ? -5.907 -9.722 -18.899 1.00 78.69 126 GLY A N 1
ATOM 920 C CA . GLY A 1 126 ? -5.688 -8.989 -20.149 1.00 78.69 126 GLY A CA 1
ATOM 921 C C . GLY A 1 126 ? -5.151 -7.567 -19.954 1.00 78.69 126 GLY A C 1
ATOM 922 O O . GLY A 1 126 ? -5.091 -6.804 -20.921 1.00 78.69 126 GLY A O 1
ATOM 923 N N . GLU A 1 127 ? -4.788 -7.203 -18.724 1.00 81.38 127 GLU A N 1
ATOM 924 C CA . GLU A 1 127 ? -4.228 -5.895 -18.378 1.00 81.38 127 GLU A CA 1
ATOM 925 C C . GLU A 1 127 ? -2.858 -5.699 -19.017 1.00 81.38 127 GLU A C 1
ATOM 927 O O . GLU A 1 127 ? -2.096 -6.651 -19.180 1.00 81.38 127 GLU A O 1
ATOM 932 N N . TYR A 1 128 ? -2.565 -4.463 -19.413 1.00 84.56 128 TYR A N 1
ATOM 933 C CA . TYR A 1 128 ? -1.295 -4.108 -20.033 1.00 84.56 128 TYR A CA 1
ATOM 934 C C . TYR A 1 128 ? -0.194 -4.087 -18.983 1.00 84.56 128 TYR A C 1
ATOM 936 O O . TYR A 1 128 ? -0.370 -3.496 -17.922 1.00 84.56 128 TYR A O 1
ATOM 944 N N . CYS A 1 129 ? 0.930 -4.728 -19.281 1.00 85.81 129 CYS A N 1
ATOM 945 C CA . CYS A 1 129 ? 2.040 -4.865 -18.358 1.00 85.81 129 CYS A CA 1
ATOM 946 C C . CYS A 1 129 ? 3.353 -4.397 -18.980 1.00 85.81 129 CYS A C 1
ATOM 948 O O . CYS A 1 129 ? 3.570 -4.504 -20.190 1.00 85.81 129 CYS A O 1
ATOM 950 N N . ARG A 1 130 ? 4.254 -3.920 -18.126 1.00 89.31 130 ARG A N 1
ATOM 951 C CA . ARG A 1 130 ? 5.615 -3.528 -18.466 1.00 89.31 130 ARG A CA 1
ATOM 952 C C . ARG A 1 130 ? 6.605 -4.189 -17.523 1.00 89.31 130 ARG A C 1
ATOM 954 O O . ARG A 1 130 ? 6.434 -4.128 -16.310 1.00 89.31 130 ARG A O 1
ATOM 961 N N . GLU A 1 131 ? 7.642 -4.797 -18.079 1.00 84.94 131 GLU A N 1
ATOM 962 C CA . GLU A 1 131 ? 8.866 -5.077 -17.334 1.00 84.94 131 GLU A CA 1
ATOM 963 C C . GLU A 1 131 ? 9.633 -3.772 -17.154 1.00 84.94 131 GLU A C 1
ATOM 965 O O . GLU A 1 131 ? 9.676 -2.941 -18.068 1.00 84.94 131 GLU A O 1
ATOM 970 N N . TYR A 1 132 ? 10.258 -3.610 -15.999 1.00 85.75 132 TYR A N 1
ATOM 971 C CA . TYR A 1 132 ? 11.154 -2.504 -15.732 1.00 85.75 132 TYR A CA 1
ATOM 972 C C . TYR A 1 132 ? 12.445 -2.979 -15.081 1.00 85.75 132 TYR A C 1
ATOM 974 O O . TYR A 1 132 ? 12.492 -3.996 -14.391 1.00 85.75 132 TYR A O 1
ATOM 982 N N . GLU A 1 133 ? 13.480 -2.174 -15.265 1.00 83.81 133 GLU A N 1
ATOM 983 C CA . GLU A 1 133 ? 14.734 -2.227 -14.539 1.00 83.81 133 GLU A CA 1
ATOM 984 C C . GLU A 1 133 ? 14.880 -0.947 -13.718 1.00 83.81 133 GLU A C 1
ATOM 986 O O . GLU A 1 133 ? 14.597 0.153 -14.196 1.00 83.81 133 GLU A O 1
ATOM 991 N N . SER A 1 134 ? 15.327 -1.083 -12.475 1.00 83.50 134 SER A N 1
ATOM 992 C CA . SER A 1 134 ? 15.613 0.053 -11.614 1.00 83.50 134 SER A CA 1
ATOM 993 C C . SER A 1 134 ? 16.928 -0.129 -10.886 1.00 83.50 134 SER A C 1
ATOM 995 O O . SER A 1 134 ? 17.179 -1.173 -10.284 1.00 83.50 134 SER A O 1
ATOM 997 N N . SER A 1 135 ? 17.721 0.936 -10.868 1.00 84.56 135 SER A N 1
ATOM 998 C CA . SER A 1 135 ? 19.004 1.002 -10.177 1.00 84.56 135 SER A CA 1
ATOM 999 C C . SER A 1 135 ? 18.965 2.066 -9.087 1.00 84.56 135 SER A C 1
ATOM 1001 O O . SER A 1 135 ? 18.503 3.182 -9.326 1.00 84.56 135 SER A O 1
ATOM 1003 N N . ILE A 1 136 ? 19.481 1.732 -7.906 1.00 86.50 136 ILE A N 1
ATOM 1004 C CA . ILE A 1 136 ? 19.666 2.642 -6.774 1.00 86.50 136 ILE A CA 1
ATOM 1005 C C . ILE A 1 136 ? 21.161 2.742 -6.487 1.00 86.50 136 ILE A C 1
ATOM 1007 O O . ILE A 1 136 ? 21.829 1.731 -6.283 1.00 86.50 136 ILE A O 1
ATOM 1011 N N . TYR A 1 137 ? 21.663 3.969 -6.440 1.00 90.38 137 TYR A N 1
ATOM 1012 C CA . TYR A 1 137 ? 23.011 4.321 -6.023 1.00 90.38 137 TYR A CA 1
ATOM 1013 C C . TYR A 1 137 ? 22.917 5.026 -4.675 1.00 90.38 137 TYR A C 1
ATOM 1015 O O . TYR A 1 137 ? 22.257 6.062 -4.559 1.00 90.38 137 TYR A O 1
ATOM 1023 N N . LEU A 1 138 ? 23.590 4.482 -3.670 1.00 87.62 138 LEU A N 1
ATOM 1024 C CA . LEU A 1 138 ? 23.693 5.097 -2.355 1.00 87.62 138 LEU A CA 1
ATOM 1025 C C . LEU A 1 138 ? 25.105 4.867 -1.825 1.00 87.62 138 LEU A C 1
ATOM 1027 O O . LEU A 1 138 ? 25.518 3.723 -1.624 1.00 87.62 138 LEU A O 1
ATOM 1031 N N . GLN A 1 139 ? 25.840 5.961 -1.610 1.00 86.12 139 GLN A N 1
ATOM 1032 C CA . GLN A 1 139 ? 27.274 5.917 -1.301 1.00 86.12 139 GLN A CA 1
ATOM 1033 C C . GLN A 1 139 ? 28.030 5.141 -2.404 1.00 86.12 139 GLN A C 1
ATOM 1035 O O . GLN A 1 139 ? 27.846 5.441 -3.584 1.00 86.12 139 GLN A O 1
ATOM 1040 N N . ASP A 1 140 ? 28.820 4.128 -2.037 1.00 85.88 140 ASP A N 1
ATOM 1041 C CA . ASP A 1 140 ? 29.564 3.261 -2.965 1.00 85.88 140 ASP A CA 1
ATOM 1042 C C . ASP A 1 140 ? 28.793 1.991 -3.364 1.00 85.88 140 ASP A C 1
ATOM 1044 O O . ASP A 1 140 ? 29.337 1.097 -4.015 1.00 85.88 140 ASP A O 1
ATOM 1048 N N . ARG A 1 141 ? 27.525 1.867 -2.951 1.00 84.50 141 ARG A N 1
ATOM 1049 C CA . ARG A 1 141 ? 26.701 0.684 -3.215 1.00 84.50 141 ARG A CA 1
ATOM 1050 C C . ARG A 1 141 ? 25.729 0.944 -4.354 1.00 84.50 141 ARG A C 1
ATOM 1052 O O . ARG A 1 141 ? 25.090 1.996 -4.425 1.00 84.50 141 ARG A O 1
ATOM 1059 N N . VAL A 1 142 ? 25.602 -0.055 -5.221 1.00 84.31 142 VAL A N 1
ATOM 1060 C CA . VAL A 1 142 ? 24.661 -0.060 -6.339 1.00 84.31 142 VAL A CA 1
ATOM 1061 C C . VAL A 1 142 ? 23.819 -1.316 -6.252 1.00 84.31 142 VAL A C 1
ATOM 1063 O O . VAL A 1 142 ? 24.362 -2.414 -6.194 1.00 84.31 142 VAL A O 1
ATOM 1066 N N . GLU A 1 143 ? 22.505 -1.147 -6.277 1.00 74.81 143 GLU A N 1
ATOM 1067 C CA . GLU A 1 143 ? 21.559 -2.254 -6.386 1.00 74.81 143 GLU A CA 1
ATOM 1068 C C . GLU A 1 143 ? 20.740 -2.061 -7.648 1.00 74.81 143 GLU A C 1
ATOM 1070 O O . GLU A 1 143 ? 20.188 -0.985 -7.871 1.00 74.81 143 GLU A O 1
ATOM 1075 N N . THR A 1 144 ? 20.669 -3.096 -8.479 1.00 77.69 144 THR A N 1
ATOM 1076 C CA . THR A 1 144 ? 19.803 -3.118 -9.658 1.00 77.69 144 THR A CA 1
ATOM 1077 C C . THR A 1 144 ? 18.828 -4.264 -9.521 1.00 77.69 144 THR A C 1
ATOM 1079 O O . THR A 1 144 ? 19.203 -5.369 -9.137 1.00 77.69 144 THR A O 1
ATOM 1082 N N . ASN A 1 145 ? 17.572 -3.994 -9.830 1.00 70.50 145 ASN A N 1
ATOM 1083 C CA . ASN A 1 145 ? 16.506 -4.967 -9.731 1.00 70.50 145 ASN A CA 1
ATOM 1084 C C . ASN A 1 145 ? 15.558 -4.810 -10.917 1.00 70.50 145 ASN A C 1
ATOM 1086 O O . ASN A 1 145 ? 15.468 -3.742 -11.528 1.00 70.50 145 ASN A O 1
ATOM 1090 N N . ARG A 1 146 ? 14.857 -5.893 -11.228 1.00 76.81 146 ARG A 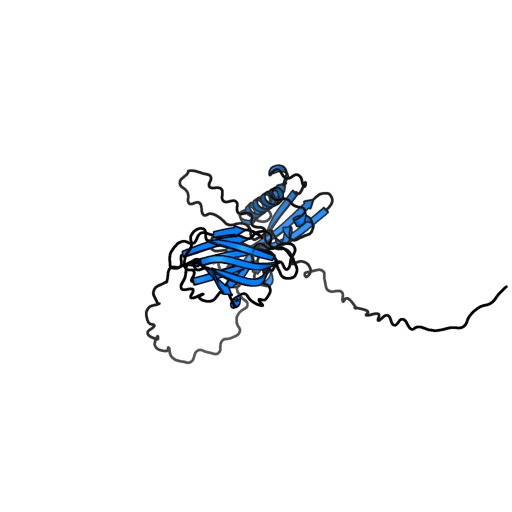N 1
ATOM 1091 C CA . ARG A 1 146 ? 13.851 -5.951 -12.276 1.00 76.81 146 ARG A CA 1
ATOM 1092 C C . ARG A 1 146 ? 12.530 -6.400 -11.690 1.00 76.81 146 ARG A C 1
ATOM 1094 O O . ARG A 1 146 ? 12.497 -7.220 -10.777 1.00 76.81 146 ARG A O 1
ATOM 1101 N N . GLY A 1 147 ? 11.451 -5.882 -12.244 1.00 76.81 147 GLY A N 1
ATOM 1102 C CA . GLY A 1 147 ? 10.109 -6.294 -11.873 1.00 76.81 147 GLY A CA 1
ATOM 1103 C C . GLY A 1 147 ? 9.141 -6.082 -13.018 1.00 76.81 147 GLY A C 1
ATOM 1104 O O . GLY A 1 147 ? 9.525 -5.681 -14.119 1.00 76.81 147 GLY A O 1
ATOM 1105 N N . ILE A 1 148 ? 7.876 -6.397 -12.764 1.00 77.94 148 ILE A N 1
ATOM 1106 C CA . ILE A 1 148 ? 6.826 -6.311 -13.772 1.00 77.94 148 ILE A CA 1
ATOM 1107 C C . ILE A 1 148 ? 5.633 -5.604 -13.164 1.00 77.94 148 ILE A C 1
ATOM 1109 O O . ILE A 1 148 ? 5.165 -5.982 -12.098 1.00 77.94 148 ILE A O 1
ATOM 1113 N N . ALA A 1 149 ? 5.125 -4.601 -13.861 1.00 78.19 149 ALA A N 1
ATOM 1114 C CA . ALA A 1 149 ? 3.985 -3.809 -13.448 1.00 78.19 149 ALA A CA 1
ATOM 1115 C C . ALA A 1 149 ? 2.850 -3.956 -14.445 1.00 78.19 149 ALA A C 1
ATOM 1117 O O . ALA A 1 149 ? 3.081 -3.800 -15.638 1.00 78.19 149 ALA A O 1
ATOM 1118 N N . CYS A 1 150 ? 1.633 -4.190 -13.975 1.00 78.12 150 CYS A N 1
ATOM 1119 C CA . CYS A 1 150 ? 0.431 -4.199 -14.794 1.00 78.12 150 CYS A CA 1
ATOM 1120 C C . CYS A 1 150 ? -0.468 -3.013 -14.444 1.00 78.12 150 CYS A C 1
ATOM 1122 O O . CYS A 1 150 ? -0.590 -2.637 -13.279 1.00 78.12 150 CYS A O 1
ATOM 1124 N N . GLN A 1 151 ? -1.093 -2.423 -15.458 1.00 79.94 151 GLN A N 1
ATOM 1125 C CA . GLN A 1 151 ? -2.012 -1.308 -15.309 1.00 79.94 151 GLN A CA 1
ATOM 1126 C C . GLN A 1 151 ? -3.439 -1.824 -15.127 1.00 79.94 151 GLN A C 1
ATOM 1128 O O . GLN A 1 151 ? -4.009 -2.465 -16.012 1.00 79.94 151 GLN A O 1
ATOM 1133 N N . SER A 1 152 ? -4.014 -1.518 -13.972 1.00 71.81 152 SER A N 1
ATOM 1134 C CA . SER A 1 152 ? -5.408 -1.772 -13.632 1.00 71.81 152 SER A CA 1
ATOM 1135 C C . SER A 1 152 ? -6.351 -0.843 -14.409 1.00 71.81 152 SER A C 1
ATOM 1137 O O . SER A 1 152 ? -5.956 0.172 -14.988 1.00 71.81 152 SER A O 1
ATOM 1139 N N . ARG A 1 153 ? -7.645 -1.178 -14.411 1.00 67.62 153 ARG A N 1
ATOM 1140 C CA . ARG A 1 153 ? -8.704 -0.412 -15.098 1.00 67.62 153 ARG A CA 1
ATOM 1141 C C . ARG A 1 153 ? -8.881 1.014 -14.580 1.00 67.62 153 ARG A C 1
ATOM 1143 O O . ARG A 1 153 ? -9.361 1.868 -15.316 1.00 67.62 153 ARG A O 1
ATOM 1150 N N . ASP A 1 154 ? -8.526 1.252 -13.325 1.00 58.00 154 ASP A N 1
ATOM 1151 C CA . ASP A 1 154 ? -8.535 2.571 -12.685 1.00 58.00 154 ASP A CA 1
ATOM 1152 C C . ASP A 1 154 ? -7.282 3.406 -13.019 1.00 58.00 154 ASP A C 1
ATOM 1154 O O . ASP A 1 154 ? -7.117 4.511 -12.508 1.00 58.00 154 ASP A O 1
ATOM 1158 N N . GLY A 1 155 ? -6.397 2.890 -13.880 1.00 62.00 155 GLY A N 1
ATOM 1159 C CA . GLY A 1 155 ? -5.155 3.540 -14.292 1.00 62.00 155 GLY A CA 1
ATOM 1160 C C . GLY A 1 155 ? -3.997 3.348 -13.313 1.00 62.00 155 GLY A C 1
ATOM 1161 O O . GLY A 1 155 ? -2.874 3.731 -13.644 1.00 62.00 155 GLY A O 1
ATOM 1162 N N . SER A 1 156 ? -4.242 2.736 -12.148 1.00 64.25 156 SER A N 1
ATOM 1163 C CA . SER A 1 156 ? -3.194 2.405 -11.181 1.00 64.25 156 SER A CA 1
ATOM 1164 C C . SER A 1 156 ? -2.291 1.293 -11.714 1.00 64.25 156 SER A C 1
ATOM 1166 O O . SER A 1 156 ? -2.713 0.456 -12.512 1.00 64.25 156 SER A O 1
ATOM 1168 N N . TRP A 1 157 ? -1.039 1.273 -11.265 1.00 68.50 157 TRP A N 1
ATOM 1169 C CA . TRP A 1 157 ? -0.087 0.215 -11.603 1.00 68.50 157 TRP A CA 1
ATOM 1170 C C . TRP A 1 157 ? 0.185 -0.666 -10.390 1.00 68.50 157 TRP A C 1
ATOM 1172 O O . TRP A 1 157 ? 0.409 -0.141 -9.299 1.00 68.50 157 TRP A O 1
ATOM 1182 N N . TYR A 1 158 ? 0.212 -1.984 -10.588 1.00 67.69 158 TYR A N 1
ATOM 1183 C CA . TYR A 1 158 ? 0.495 -2.979 -9.553 1.00 67.69 158 TYR A CA 1
ATOM 1184 C C . TYR A 1 158 ? 1.552 -3.990 -10.014 1.00 67.69 158 TYR A C 1
ATOM 1186 O O . TYR A 1 158 ? 1.624 -4.315 -11.197 1.00 67.69 158 TYR A O 1
ATOM 1194 N N . GLU A 1 159 ? 2.375 -4.493 -9.093 1.00 68.75 159 GLU A N 1
ATOM 1195 C CA . GLU A 1 159 ? 3.406 -5.492 -9.405 1.00 68.75 159 GLU A CA 1
ATOM 1196 C C . GLU A 1 159 ? 2.783 -6.874 -9.695 1.00 68.75 159 GLU A C 1
ATOM 1198 O O . GLU A 1 159 ? 1.892 -7.333 -8.979 1.00 68.75 159 GLU A O 1
ATOM 1203 N N . SER A 1 160 ? 3.233 -7.541 -10.759 1.00 66.31 160 SER A N 1
ATOM 1204 C CA . SER A 1 160 ? 2.754 -8.860 -11.198 1.00 66.31 160 SER A CA 1
ATOM 1205 C C . SER A 1 160 ? 3.915 -9.842 -11.335 1.00 66.31 160 SER A C 1
ATOM 1207 O O . SER A 1 160 ? 5.075 -9.462 -11.504 1.00 66.31 160 SER A O 1
ATOM 1209 N N . ARG A 1 161 ? 3.617 -11.141 -11.243 1.00 68.38 161 ARG A N 1
ATOM 1210 C CA . ARG A 1 161 ? 4.633 -12.192 -11.365 1.00 68.38 161 ARG A CA 1
ATOM 1211 C C . ARG A 1 161 ? 4.950 -12.456 -12.833 1.00 68.38 161 ARG A C 1
ATOM 1213 O O . ARG A 1 161 ? 4.064 -12.453 -13.680 1.00 68.38 161 ARG A O 1
ATOM 1220 N N . GLN A 1 162 ? 6.191 -12.837 -13.126 1.00 71.75 162 GLN A N 1
ATOM 1221 C CA . GLN A 1 162 ? 6.595 -13.213 -14.487 1.00 71.75 162 GLN A CA 1
ATOM 1222 C C . GLN A 1 162 ? 5.757 -14.357 -15.073 1.00 71.75 162 GLN A C 1
ATOM 1224 O O . GLN A 1 162 ? 5.464 -14.352 -16.264 1.00 71.75 162 GLN A O 1
ATOM 1229 N N . SER A 1 163 ? 5.310 -15.303 -14.242 1.00 71.50 163 SER A N 1
ATOM 1230 C CA . SER A 1 163 ? 4.443 -16.413 -14.663 1.00 71.50 163 SER A CA 1
ATOM 1231 C C . SER A 1 163 ? 3.021 -15.992 -15.054 1.00 71.50 163 SER A C 1
ATOM 1233 O O . SER A 1 163 ? 2.287 -16.784 -15.644 1.00 71.50 163 SER A O 1
ATOM 1235 N N . GLU A 1 164 ? 2.612 -14.768 -14.723 1.00 75.50 164 GLU A N 1
ATOM 1236 C CA . GLU A 1 164 ? 1.287 -14.230 -15.028 1.00 75.50 164 GLU A CA 1
ATOM 1237 C C . GLU A 1 164 ? 1.279 -13.398 -16.308 1.00 75.50 164 GLU A C 1
ATOM 1239 O O . GLU A 1 164 ? 0.200 -13.081 -16.808 1.00 75.50 164 GLU A O 1
ATOM 1244 N N . VAL A 1 165 ? 2.449 -13.067 -16.860 1.00 78.06 165 VAL A N 1
ATOM 1245 C CA . VAL A 1 165 ? 2.580 -12.130 -17.977 1.00 78.06 165 VAL A CA 1
ATOM 1246 C C . VAL A 1 165 ? 2.990 -12.845 -19.258 1.00 78.06 165 VAL A C 1
ATOM 1248 O O . VAL A 1 165 ? 3.954 -13.604 -19.316 1.00 78.06 165 VAL A O 1
ATOM 1251 N N . GLN A 1 166 ? 2.234 -12.574 -20.316 1.00 86.31 166 GLN A N 1
ATOM 1252 C CA . GLN A 1 166 ? 2.548 -12.957 -21.684 1.00 86.31 166 GLN A CA 1
ATOM 1253 C C . GLN A 1 166 ? 3.211 -11.781 -22.388 1.00 86.31 166 GLN A C 1
ATOM 1255 O O . GLN A 1 166 ? 2.640 -10.697 -22.490 1.00 86.31 166 GLN A O 1
ATOM 1260 N N . TRP A 1 167 ? 4.421 -12.001 -22.883 1.00 85.44 167 TRP A N 1
ATOM 1261 C CA . TRP A 1 167 ? 5.206 -10.965 -23.538 1.00 85.44 167 TRP A CA 1
ATOM 1262 C C . TRP A 1 167 ? 4.888 -10.843 -25.025 1.00 85.44 167 TRP A C 1
ATOM 1264 O O . TRP A 1 167 ? 4.714 -11.852 -25.707 1.00 85.44 167 TRP A O 1
ATOM 1274 N N . GLY A 1 168 ? 4.910 -9.614 -25.540 1.00 72.19 168 GLY A N 1
ATOM 1275 C CA . GLY A 1 168 ? 4.677 -9.322 -26.955 1.00 72.19 168 GLY A CA 1
ATOM 1276 C C . GLY A 1 168 ? 3.629 -8.233 -27.166 1.00 72.19 168 GLY A C 1
ATOM 1277 O O . GLY A 1 168 ? 2.815 -7.950 -26.288 1.00 72.19 168 GLY A O 1
ATOM 1278 N N . ARG A 1 169 ? 3.662 -7.608 -28.347 1.00 61.56 169 ARG A N 1
ATOM 1279 C CA . ARG A 1 169 ? 2.651 -6.630 -28.768 1.00 61.56 169 ARG A CA 1
ATOM 1280 C C . ARG A 1 169 ? 1.363 -7.360 -29.159 1.00 61.56 169 ARG A C 1
ATOM 1282 O O . ARG A 1 169 ? 1.418 -8.521 -29.562 1.00 61.56 169 ARG A O 1
ATOM 1289 N N . ARG A 1 170 ? 0.214 -6.687 -29.026 1.00 58.03 170 ARG A N 1
ATOM 1290 C CA . ARG A 1 170 ? -1.044 -7.173 -29.614 1.00 58.03 170 ARG A CA 1
ATOM 1291 C C . ARG A 1 170 ? -0.829 -7.456 -31.105 1.00 58.03 170 ARG A C 1
ATOM 1293 O O . ARG A 1 170 ? -0.061 -6.741 -31.748 1.00 58.03 170 ARG A O 1
ATOM 1300 N N . ASP A 1 171 ? -1.480 -8.492 -31.626 1.00 58.50 171 ASP A N 1
ATOM 1301 C CA . ASP A 1 171 ? -1.540 -8.709 -33.074 1.00 58.50 171 ASP A CA 1
ATOM 1302 C C . ASP A 1 171 ? -2.229 -7.516 -33.775 1.00 58.50 171 ASP A C 1
ATOM 1304 O O . ASP A 1 171 ? -2.805 -6.646 -33.114 1.00 58.50 171 ASP A O 1
ATOM 1308 N N . ASP A 1 172 ? -2.190 -7.466 -35.111 1.00 46.16 172 ASP A N 1
ATOM 1309 C CA . ASP A 1 172 ? -2.820 -6.394 -35.912 1.00 46.16 172 ASP A CA 1
ATOM 1310 C C . ASP A 1 172 ? -4.327 -6.207 -35.619 1.00 46.16 172 ASP A C 1
ATOM 1312 O O . ASP A 1 172 ? -4.908 -5.176 -35.957 1.00 46.16 172 ASP A O 1
ATOM 1316 N N . TYR A 1 173 ? -4.965 -7.170 -34.944 1.00 54.50 173 TYR A N 1
ATOM 1317 C CA . TYR A 1 173 ? -6.370 -7.133 -34.536 1.00 54.50 173 TYR A CA 1
ATOM 1318 C C . TYR A 1 173 ? -6.571 -6.733 -33.066 1.00 54.50 173 TYR A C 1
ATOM 1320 O O . TYR A 1 173 ? -7.684 -6.817 -32.540 1.00 54.50 173 TYR A O 1
ATOM 1328 N N . GLY A 1 174 ? -5.518 -6.297 -32.372 1.00 53.03 174 GLY A N 1
ATOM 1329 C CA . GLY A 1 174 ? -5.600 -5.890 -30.978 1.00 53.03 174 GLY A CA 1
ATOM 1330 C C . GLY A 1 174 ? -5.761 -7.064 -30.007 1.00 53.03 174 GLY A C 1
ATOM 1331 O O . GLY A 1 174 ? -6.183 -6.846 -28.872 1.00 53.03 174 GLY A O 1
ATOM 1332 N N . ARG A 1 175 ? -5.467 -8.304 -30.397 1.00 54.22 175 ARG A N 1
ATOM 1333 C CA . ARG A 1 175 ? -5.566 -9.493 -29.541 1.00 54.22 175 ARG A CA 1
ATOM 1334 C C . ARG A 1 175 ? -4.232 -9.753 -28.833 1.00 54.22 175 ARG A C 1
ATOM 1336 O O . ARG A 1 175 ? -3.178 -9.607 -29.450 1.00 54.22 175 ARG A O 1
ATOM 1343 N N . PRO A 1 176 ? -4.234 -10.125 -27.538 1.00 51.19 176 PRO A N 1
ATOM 1344 C CA . PRO A 1 176 ? -3.021 -10.627 -26.898 1.00 51.19 176 PRO A CA 1
ATOM 1345 C C . PRO A 1 176 ? -2.497 -11.860 -27.660 1.00 51.19 176 PRO A C 1
ATOM 1347 O O . PRO A 1 176 ? -3.314 -12.590 -28.236 1.00 51.19 176 PRO A O 1
ATOM 1350 N N . PRO A 1 177 ? -1.171 -12.105 -27.668 1.00 56.28 177 PRO A N 1
ATOM 1351 C CA . PRO A 1 177 ? -0.585 -13.262 -28.338 1.00 56.28 177 PRO A CA 1
ATOM 1352 C C . PRO A 1 177 ? -1.314 -14.546 -27.922 1.00 56.28 177 PRO A C 1
ATOM 1354 O O . PRO A 1 177 ? -1.609 -14.770 -26.747 1.00 56.28 177 PRO A O 1
ATOM 1357 N N . SER A 1 178 ? -1.690 -15.352 -28.915 1.00 56.38 178 SER A N 1
ATOM 1358 C CA . SER A 1 178 ? -2.609 -16.479 -28.753 1.00 56.38 178 SER A CA 1
ATOM 1359 C C . SER A 1 178 ? -2.162 -17.444 -27.652 1.00 56.38 178 SER A C 1
ATOM 1361 O O . SER A 1 178 ? -1.029 -17.927 -27.659 1.00 56.38 178 SER A O 1
ATOM 1363 N N . ARG A 1 179 ? -3.085 -17.770 -26.731 1.00 54.19 179 ARG A N 1
ATOM 1364 C CA . ARG A 1 179 ? -2.927 -18.877 -25.772 1.00 54.19 179 ARG A CA 1
ATOM 1365 C C . ARG A 1 179 ? -2.538 -20.160 -26.528 1.00 54.19 179 ARG A C 1
ATOM 1367 O O . ARG A 1 179 ? -3.086 -20.379 -27.611 1.00 54.19 179 ARG A O 1
ATOM 1374 N N . PRO A 1 180 ? -1.685 -21.039 -25.963 1.00 49.00 180 PRO A N 1
ATOM 1375 C CA . PRO A 1 180 ? -1.528 -22.396 -26.481 1.00 49.00 180 PRO A CA 1
ATOM 1376 C C . PRO A 1 180 ? -2.913 -23.027 -26.642 1.00 49.00 180 PRO A C 1
ATOM 1378 O O . PRO A 1 180 ? -3.745 -22.922 -25.734 1.00 49.00 180 PRO A O 1
ATOM 1381 N N . ALA A 1 181 ? -3.184 -23.601 -27.815 1.00 46.50 181 ALA A N 1
ATOM 1382 C CA . ALA A 1 181 ? -4.498 -24.136 -28.137 1.00 46.50 181 ALA A CA 1
ATOM 1383 C C . ALA A 1 181 ? -4.928 -25.158 -27.066 1.00 46.50 181 ALA A C 1
ATOM 1385 O O . ALA A 1 181 ? -4.167 -26.083 -26.769 1.00 46.50 181 ALA A O 1
ATOM 1386 N N . PRO A 1 182 ? -6.129 -25.021 -26.475 1.00 53.84 182 PRO A N 1
ATOM 1387 C CA . PRO A 1 182 ? -6.723 -26.104 -25.708 1.00 53.84 182 PRO A CA 1
ATOM 1388 C C . PRO A 1 182 ? -6.827 -27.340 -26.607 1.00 53.84 182 PRO A C 1
ATOM 1390 O O . PRO A 1 182 ? -7.209 -27.214 -27.772 1.00 53.84 182 PRO A O 1
ATOM 1393 N N . GLY A 1 183 ? -6.488 -28.514 -26.072 1.00 44.88 183 GLY A N 1
ATOM 1394 C CA . GLY A 1 183 ? -6.626 -29.780 -26.791 1.00 44.88 183 GLY A CA 1
ATOM 1395 C C . GLY A 1 183 ? -8.055 -30.009 -27.319 1.00 44.88 183 GLY A C 1
ATOM 1396 O O . GLY A 1 183 ? -8.991 -29.329 -26.880 1.00 44.88 183 GLY A O 1
ATOM 1397 N N . PRO A 1 184 ? -8.240 -30.947 -28.266 1.00 47.31 184 PRO A N 1
ATOM 1398 C CA . PRO A 1 184 ? -9.515 -31.158 -28.945 1.00 47.31 184 PRO A CA 1
ATOM 1399 C C . PRO A 1 184 ? -10.664 -31.349 -27.951 1.00 47.31 184 PRO A C 1
ATOM 1401 O O . PRO A 1 184 ? -10.591 -32.189 -27.053 1.00 47.31 184 PRO A O 1
ATOM 1404 N N . ARG A 1 185 ? -11.729 -30.558 -28.108 1.00 56.06 185 ARG A N 1
ATOM 1405 C CA . ARG A 1 185 ? -12.959 -30.727 -27.330 1.00 56.06 185 ARG A CA 1
ATOM 1406 C C . ARG A 1 185 ? -13.705 -31.971 -27.833 1.00 56.06 185 ARG A C 1
ATOM 1408 O O . ARG A 1 185 ? -13.847 -32.112 -29.047 1.00 56.06 185 ARG A O 1
ATOM 1415 N N . PRO A 1 186 ? -14.197 -32.851 -26.944 1.00 46.88 186 PRO A N 1
ATOM 1416 C CA . PRO A 1 186 ? -15.124 -33.913 -27.322 1.00 46.88 186 PRO A CA 1
ATOM 1417 C C . PRO A 1 186 ? -16.385 -33.315 -27.965 1.00 46.88 186 PRO A C 1
ATOM 1419 O O . PRO A 1 186 ? -16.912 -32.322 -27.468 1.00 46.88 186 PRO A O 1
ATOM 1422 N N . GLY A 1 187 ? -16.794 -33.902 -29.092 1.00 52.25 187 GLY A N 1
ATOM 1423 C CA . GLY A 1 187 ? -17.713 -33.330 -30.076 1.00 52.25 187 GLY A CA 1
ATOM 1424 C C . GLY A 1 187 ? -19.118 -32.961 -29.595 1.00 52.25 187 GLY A C 1
ATOM 1425 O O . GLY A 1 187 ? -19.676 -33.538 -28.662 1.00 52.25 187 GLY A O 1
ATOM 1426 N N . ASP A 1 188 ? -19.682 -31.991 -30.314 1.00 49.72 188 ASP A N 1
ATOM 1427 C CA . ASP A 1 188 ? -21.027 -31.455 -30.151 1.00 49.72 188 ASP A CA 1
ATOM 1428 C C . ASP A 1 188 ? -22.076 -32.479 -30.602 1.00 49.72 188 ASP A C 1
ATOM 1430 O O . ASP A 1 188 ? -22.166 -32.831 -31.779 1.00 49.72 188 ASP A O 1
ATOM 1434 N N . GLY A 1 189 ? -22.880 -32.961 -29.657 1.00 52.03 189 GLY A N 1
ATOM 1435 C CA . GLY A 1 189 ? -23.876 -33.991 -29.931 1.00 52.03 189 GLY A CA 1
ATOM 1436 C C . GLY A 1 189 ? -25.053 -34.014 -28.970 1.00 52.03 189 GLY A C 1
ATOM 1437 O O . GLY A 1 189 ? -25.566 -35.093 -28.728 1.00 52.03 189 GLY A O 1
ATOM 1438 N N . TYR A 1 190 ? -25.494 -32.879 -28.414 1.00 52.66 190 TYR A N 1
ATOM 1439 C CA . TYR A 1 190 ? -26.771 -32.814 -27.688 1.00 52.66 190 TYR A CA 1
ATOM 1440 C C . TYR A 1 190 ? -27.478 -31.474 -27.924 1.00 52.66 190 TYR A C 1
ATOM 1442 O O . TYR A 1 190 ? -26.856 -30.412 -27.912 1.00 52.66 190 TYR A O 1
ATOM 1450 N N . GLY A 1 191 ? -28.785 -31.554 -28.194 1.00 55.75 191 GLY A N 1
ATOM 1451 C CA . GLY A 1 191 ? -29.652 -30.430 -28.542 1.00 55.75 191 GLY A CA 1
ATOM 1452 C C . GLY A 1 191 ? -29.629 -29.298 -27.516 1.00 55.75 191 GLY A C 1
ATOM 1453 O O . GLY A 1 191 ? -29.398 -29.507 -26.328 1.00 55.75 191 GLY A O 1
ATOM 1454 N N . ARG A 1 192 ? -29.866 -28.078 -28.003 1.00 51.88 192 ARG A N 1
ATOM 1455 C CA . ARG A 1 192 ? -29.871 -26.842 -27.214 1.00 51.88 192 ARG A CA 1
ATOM 1456 C C . ARG A 1 192 ? -30.896 -26.952 -26.071 1.00 51.88 192 ARG A C 1
ATOM 1458 O O . ARG A 1 192 ? -32.087 -26.991 -26.375 1.00 51.88 192 ARG A O 1
ATOM 1465 N N . PRO A 1 193 ? -30.484 -26.963 -24.790 1.00 56.56 193 PRO A N 1
ATOM 1466 C CA . PRO A 1 193 ? -31.443 -26.929 -23.697 1.00 56.56 193 PRO A CA 1
ATOM 1467 C C . PRO A 1 193 ? -32.142 -25.565 -23.665 1.00 56.56 193 PRO A C 1
ATOM 1469 O O . PRO A 1 193 ? -31.529 -24.525 -23.945 1.00 56.56 193 PRO A O 1
ATOM 1472 N N . GLU A 1 194 ? -33.436 -25.573 -23.353 1.00 58.50 194 GLU A N 1
ATOM 1473 C CA . GLU A 1 194 ? -34.220 -24.360 -23.127 1.00 58.50 194 GLU A CA 1
ATOM 1474 C C . GLU A 1 194 ? -33.566 -23.502 -22.043 1.00 58.50 194 GLU A C 1
ATOM 1476 O O . GLU A 1 194 ? -33.087 -24.002 -21.023 1.00 58.50 194 GLU A O 1
ATOM 1481 N N . ARG A 1 195 ? -33.490 -22.189 -22.296 1.00 55.78 195 ARG A N 1
ATOM 1482 C CA . ARG A 1 195 ? -32.860 -21.245 -21.369 1.00 55.78 195 ARG A CA 1
ATOM 1483 C C . ARG A 1 195 ? -33.654 -21.247 -20.060 1.00 55.78 195 ARG A C 1
ATOM 1485 O O . ARG A 1 195 ? -34.840 -20.921 -20.106 1.00 55.78 195 ARG A O 1
ATOM 1492 N N . PRO A 1 196 ? -33.027 -21.545 -18.909 1.00 59.81 196 PRO A N 1
ATOM 1493 C CA . PRO A 1 196 ? -33.687 -21.388 -17.624 1.00 59.81 196 PRO A CA 1
ATOM 1494 C C . PRO A 1 196 ? -34.156 -19.941 -17.466 1.00 59.81 196 PRO A C 1
ATOM 1496 O O . PRO A 1 196 ? -33.413 -19.002 -17.767 1.00 59.81 196 PRO A O 1
ATOM 1499 N N . ASN A 1 197 ? -35.395 -19.760 -17.016 1.00 62.75 197 ASN A N 1
ATOM 1500 C CA . ASN A 1 197 ? -35.912 -18.447 -16.664 1.00 62.75 197 ASN A CA 1
ATOM 1501 C C . ASN A 1 197 ? -35.226 -18.005 -15.363 1.00 62.75 197 ASN A C 1
ATOM 1503 O O . ASN A 1 197 ? -35.582 -18.475 -14.282 1.00 62.75 197 ASN A O 1
ATOM 1507 N N . TYR A 1 198 ? -34.183 -17.180 -15.467 1.00 60.25 198 TYR A N 1
ATOM 1508 C CA . TYR A 1 198 ? -33.493 -16.665 -14.290 1.00 60.25 198 TYR A CA 1
ATOM 1509 C C . TYR A 1 198 ? -34.311 -15.520 -13.685 1.00 60.25 198 TYR A C 1
ATOM 1511 O O . TYR A 1 198 ? -34.678 -14.596 -14.418 1.00 60.25 198 TYR A O 1
ATOM 1519 N N . PRO A 1 199 ? -34.586 -15.540 -12.368 1.00 62.44 199 PRO A N 1
ATOM 1520 C CA . PRO A 1 199 ? -35.155 -14.380 -11.702 1.00 62.44 199 PRO A CA 1
ATOM 1521 C C . PRO A 1 199 ? -34.234 -13.164 -11.900 1.00 62.44 199 PRO A C 1
ATOM 1523 O O . PRO A 1 199 ? -33.017 -13.333 -12.049 1.00 62.44 199 PRO A O 1
ATOM 1526 N N . PRO A 1 200 ? -34.794 -11.940 -11.920 1.00 58.84 200 PRO A N 1
ATOM 1527 C CA . PRO A 1 200 ? -33.993 -10.731 -12.033 1.00 58.84 200 PRO A CA 1
ATOM 1528 C C . PRO A 1 200 ? -32.914 -10.714 -10.939 1.00 58.84 200 PRO A C 1
ATOM 1530 O O . PRO A 1 200 ? -33.176 -11.173 -9.820 1.00 58.84 200 PRO A O 1
ATOM 1533 N N . PRO A 1 201 ? -31.702 -10.216 -11.246 1.00 52.75 201 PRO A N 1
ATOM 1534 C CA . PRO A 1 201 ? -30.647 -10.119 -10.252 1.00 52.75 201 PRO A CA 1
ATOM 1535 C C . PRO A 1 201 ? -31.158 -9.311 -9.050 1.00 52.75 201 PRO A C 1
ATOM 1537 O O . PRO A 1 201 ? -31.886 -8.330 -9.243 1.00 52.75 201 PRO A O 1
ATOM 1540 N N . PRO A 1 202 ? -30.818 -9.719 -7.815 1.00 53.84 202 PRO A N 1
ATOM 1541 C CA . PRO A 1 202 ? -31.227 -8.988 -6.628 1.00 53.84 202 PRO A CA 1
ATOM 1542 C C . PRO A 1 202 ? -30.756 -7.528 -6.713 1.00 53.84 202 PRO A C 1
ATOM 1544 O O . PRO A 1 202 ? -29.733 -7.247 -7.349 1.00 53.84 202 PRO A O 1
ATOM 1547 N N . PRO A 1 203 ? -31.486 -6.588 -6.088 1.00 54.62 203 PRO A N 1
ATOM 1548 C CA . PRO A 1 203 ? -31.086 -5.189 -6.059 1.00 54.62 203 PRO A CA 1
ATOM 1549 C C . PRO A 1 203 ? -29.656 -5.067 -5.523 1.00 54.62 203 PRO A C 1
ATOM 1551 O O . PRO A 1 203 ? -29.310 -5.655 -4.498 1.00 54.62 203 PRO A O 1
ATOM 1554 N N . VAL A 1 204 ? -28.821 -4.314 -6.243 1.00 53.03 204 VAL A N 1
ATOM 1555 C CA . VAL A 1 204 ? -27.430 -4.063 -5.859 1.00 53.03 204 VAL A CA 1
ATOM 1556 C C . VAL A 1 204 ? -27.447 -3.257 -4.562 1.00 53.03 204 VAL A C 1
ATOM 1558 O O . VAL A 1 204 ? -27.819 -2.084 -4.567 1.00 53.03 204 VAL A O 1
ATOM 1561 N N . GLN A 1 205 ? -27.073 -3.884 -3.447 1.00 57.91 205 GLN A N 1
ATOM 1562 C CA . GLN A 1 205 ? -26.821 -3.162 -2.203 1.00 57.91 205 GLN A CA 1
ATOM 1563 C C . GLN A 1 205 ? -25.588 -2.286 -2.428 1.00 57.91 205 GLN A C 1
ATOM 1565 O O . GLN A 1 205 ? -24.506 -2.787 -2.739 1.00 57.91 205 GLN A O 1
ATOM 1570 N N . ARG A 1 206 ? -25.769 -0.965 -2.366 1.00 66.88 206 ARG A N 1
ATOM 1571 C CA . ARG A 1 206 ? -24.674 -0.007 -2.507 1.00 66.88 206 ARG A CA 1
ATOM 1572 C C . ARG A 1 206 ? -24.021 0.145 -1.141 1.00 66.88 206 ARG A C 1
ATOM 1574 O O . ARG A 1 206 ? -24.563 0.823 -0.278 1.00 66.88 206 ARG A O 1
ATOM 1581 N N . TYR A 1 207 ? -22.896 -0.530 -0.958 1.00 73.25 207 TYR A N 1
ATOM 1582 C CA . TYR A 1 207 ? -22.013 -0.271 0.169 1.00 73.25 207 TYR A CA 1
ATOM 1583 C C . TYR A 1 207 ? -21.241 1.013 -0.104 1.00 73.25 207 TYR A C 1
ATOM 1585 O O . TYR A 1 207 ? -20.702 1.190 -1.199 1.00 73.25 207 TYR A O 1
ATOM 1593 N N . GLU A 1 208 ? -21.173 1.882 0.892 1.00 79.06 208 GLU A N 1
ATOM 1594 C CA . GLU A 1 208 ? -20.212 2.970 0.914 1.00 79.06 208 GLU A CA 1
ATOM 1595 C C . GLU A 1 208 ? -18.926 2.457 1.564 1.00 79.06 208 GLU A C 1
ATOM 1597 O O . GLU A 1 208 ? -18.948 1.756 2.580 1.00 79.06 208 GLU A O 1
ATOM 1602 N N . GLU A 1 209 ? -17.786 2.770 0.954 1.00 82.50 209 GLU A N 1
ATOM 1603 C CA . GLU A 1 209 ? -16.486 2.290 1.410 1.00 82.50 209 GLU A CA 1
ATOM 1604 C C . GLU A 1 209 ? -15.604 3.429 1.909 1.00 82.50 209 GLU A C 1
ATOM 1606 O O . GLU A 1 209 ? -15.610 4.543 1.385 1.00 82.50 209 GLU A O 1
ATOM 1611 N N . ALA A 1 210 ? -14.796 3.122 2.916 1.00 74.19 210 ALA A N 1
ATOM 1612 C CA . ALA A 1 210 ? -13.691 3.963 3.334 1.00 74.19 210 ALA A CA 1
ATOM 1613 C C . ALA A 1 210 ? -12.447 3.108 3.501 1.00 74.19 210 ALA A C 1
ATOM 1615 O O . ALA A 1 210 ? -12.514 1.979 3.988 1.00 74.19 210 ALA A O 1
ATOM 1616 N N . SER A 1 211 ? -11.300 3.662 3.129 1.00 82.88 211 SER A N 1
ATOM 1617 C CA . SER A 1 211 ? -10.022 2.980 3.274 1.00 82.88 211 SER A CA 1
ATOM 1618 C C . SER A 1 211 ? -8.976 3.877 3.911 1.00 82.88 211 SER A C 1
ATOM 1620 O O . SER A 1 211 ? -8.909 5.067 3.605 1.00 82.88 211 SER A O 1
ATOM 1622 N N . VAL A 1 212 ? -8.126 3.291 4.747 1.00 77.31 212 VAL A N 1
ATOM 1623 C CA . VAL A 1 212 ? -6.939 3.938 5.307 1.00 77.31 212 VAL A CA 1
ATOM 1624 C C . VAL A 1 212 ? -5.719 3.069 5.041 1.00 77.31 212 VAL A C 1
ATOM 1626 O O . VAL A 1 212 ? -5.765 1.844 5.175 1.00 77.31 212 VAL A O 1
ATOM 1629 N N . GLN A 1 213 ? -4.619 3.701 4.643 1.00 81.50 213 GLN A N 1
ATOM 1630 C CA . GLN A 1 213 ? -3.342 3.019 4.493 1.00 81.50 213 GLN A CA 1
ATOM 1631 C C . GLN A 1 213 ? -2.609 3.010 5.832 1.00 81.50 213 GLN A C 1
ATOM 1633 O O . GLN A 1 213 ? -2.403 4.046 6.462 1.00 81.50 213 GLN A O 1
ATOM 1638 N N . VAL A 1 214 ? -2.185 1.824 6.239 1.00 83.50 214 VAL A N 1
ATOM 1639 C CA . VAL A 1 214 ? -1.271 1.601 7.349 1.00 83.50 214 VAL A CA 1
ATOM 1640 C C . VAL A 1 214 ? 0.121 1.434 6.757 1.00 83.50 214 VAL A C 1
ATOM 1642 O O . VAL A 1 214 ? 0.419 0.400 6.165 1.00 83.50 214 VAL A O 1
ATOM 1645 N N . SER A 1 215 ? 0.969 2.448 6.897 1.00 78.44 215 SER A N 1
ATOM 1646 C CA . SER A 1 215 ? 2.346 2.405 6.391 1.00 78.44 215 SER A CA 1
ATOM 1647 C C . SER A 1 215 ? 3.302 1.818 7.420 1.00 78.44 215 SER A C 1
ATOM 1649 O O . SER A 1 215 ? 3.174 2.132 8.601 1.00 78.44 215 SER A O 1
ATOM 1651 N N . SER A 1 216 ? 4.308 1.066 6.981 1.00 73.81 216 SER A N 1
ATOM 1652 C CA . SER A 1 216 ? 5.439 0.579 7.784 1.00 73.81 216 SER A CA 1
ATOM 1653 C C . SER A 1 216 ? 5.099 -0.433 8.888 1.00 73.81 216 SER A C 1
ATOM 1655 O O . SER A 1 216 ? 5.634 -0.348 9.994 1.00 73.81 216 SER A O 1
ATOM 1657 N N . VAL A 1 217 ? 4.213 -1.394 8.623 1.00 82.12 217 VAL A N 1
ATOM 1658 C CA . VAL A 1 217 ? 3.974 -2.554 9.496 1.00 82.12 217 VAL A CA 1
ATOM 1659 C C . VAL A 1 217 ? 5.292 -3.279 9.768 1.00 82.12 217 VAL A C 1
ATOM 1661 O O . VAL A 1 217 ? 5.992 -3.645 8.826 1.00 82.12 217 VAL A O 1
ATOM 1664 N N . THR A 1 218 ? 5.665 -3.468 11.029 1.00 77.81 218 THR A N 1
ATOM 1665 C CA . THR A 1 218 ? 6.995 -3.976 11.407 1.00 77.81 218 THR A CA 1
ATOM 1666 C C . THR A 1 218 ? 7.088 -5.506 11.396 1.00 77.81 218 THR A C 1
ATOM 1668 O O . THR A 1 218 ? 6.092 -6.222 11.504 1.00 77.81 218 THR A O 1
ATOM 1671 N N . ARG A 1 219 ? 8.315 -6.039 11.291 1.00 77.19 219 ARG A N 1
ATOM 1672 C CA . ARG A 1 219 ? 8.623 -7.483 11.395 1.00 77.19 219 ARG A CA 1
ATOM 1673 C C . ARG A 1 219 ? 8.673 -7.989 12.850 1.00 77.19 219 ARG A C 1
ATOM 1675 O O . ARG A 1 219 ? 9.476 -8.857 13.189 1.00 77.19 219 ARG A O 1
ATOM 1682 N N . ARG A 1 220 ? 7.913 -7.374 13.757 1.00 79.62 220 ARG A N 1
ATOM 1683 C CA . ARG A 1 220 ? 7.938 -7.724 15.181 1.00 79.62 220 ARG A CA 1
ATOM 1684 C C . ARG A 1 220 ? 7.290 -9.094 15.376 1.00 79.62 220 ARG A C 1
ATOM 1686 O O . ARG A 1 220 ? 6.131 -9.266 15.019 1.00 79.62 220 ARG A O 1
ATOM 1693 N N . THR A 1 221 ? 8.017 -10.041 15.971 1.00 77.12 221 THR A N 1
ATOM 1694 C CA . THR A 1 221 ? 7.501 -11.386 16.264 1.00 77.12 221 THR A CA 1
ATOM 1695 C C . THR A 1 221 ? 6.211 -11.303 17.075 1.00 77.12 221 THR A C 1
ATOM 1697 O O . THR A 1 221 ? 6.192 -10.696 18.147 1.00 77.12 221 THR A O 1
ATOM 1700 N N . GLY A 1 222 ? 5.142 -11.925 16.572 1.00 80.50 222 GLY A N 1
ATOM 1701 C CA . GLY A 1 222 ? 3.815 -11.846 17.188 1.00 80.50 222 GLY A CA 1
ATOM 1702 C C . GLY A 1 222 ? 3.011 -10.618 16.755 1.00 80.50 222 GLY A C 1
ATOM 1703 O O . GLY A 1 222 ? 1.925 -10.393 17.279 1.00 80.50 222 GLY A O 1
ATOM 1704 N N . GLY A 1 223 ? 3.503 -9.855 15.785 1.00 87.06 223 GLY A N 1
ATOM 1705 C CA . GLY A 1 223 ? 2.851 -8.676 15.236 1.00 87.06 223 GLY A CA 1
ATOM 1706 C C . GLY A 1 223 ? 2.886 -7.454 16.145 1.00 87.06 223 GLY A C 1
ATOM 1707 O O . GLY A 1 223 ? 3.111 -7.523 17.354 1.00 87.06 223 GLY A O 1
ATOM 1708 N N . GLU A 1 224 ? 2.653 -6.306 15.529 1.00 92.19 224 GLU A N 1
ATOM 1709 C CA . GLU A 1 224 ? 2.365 -5.057 16.218 1.00 92.19 224 GLU A CA 1
ATOM 1710 C C . GLU A 1 224 ? 0.877 -4.737 16.131 1.00 92.19 224 GLU A C 1
ATOM 1712 O O . GLU A 1 224 ? 0.196 -5.136 15.182 1.00 92.19 224 GLU A O 1
ATOM 1717 N N . TRP A 1 225 ? 0.381 -4.023 17.136 1.00 94.50 225 TRP A N 1
ATOM 1718 C CA . TRP A 1 225 ? -0.992 -3.559 17.149 1.00 94.50 225 TRP A CA 1
ATOM 1719 C C . TRP A 1 225 ? -1.113 -2.230 16.414 1.00 94.50 225 TRP A C 1
ATOM 1721 O O . TRP A 1 225 ? -0.368 -1.278 16.651 1.00 94.50 225 TRP A O 1
ATOM 1731 N N . ILE A 1 226 ? -2.076 -2.183 15.507 1.00 95.31 226 ILE A N 1
ATOM 1732 C CA . ILE A 1 226 ? -2.442 -1.003 14.741 1.00 95.31 226 ILE A CA 1
ATOM 1733 C C . ILE A 1 226 ? -3.904 -0.715 15.021 1.00 95.31 226 ILE A C 1
ATOM 1735 O O . ILE A 1 226 ? -4.755 -1.588 14.859 1.00 95.31 226 ILE A O 1
ATOM 1739 N N . ARG A 1 227 ? -4.187 0.524 15.408 1.00 97.56 227 ARG A N 1
ATOM 1740 C CA . ARG A 1 227 ? -5.536 0.995 15.681 1.00 97.56 227 ARG A CA 1
ATOM 1741 C C . ARG A 1 227 ? -6.067 1.774 14.492 1.00 97.56 227 ARG A C 1
ATOM 1743 O O . ARG A 1 227 ? -5.455 2.749 14.061 1.00 97.56 227 ARG A O 1
ATOM 1750 N N . VAL A 1 228 ? -7.229 1.373 13.999 1.00 96.44 228 VAL A N 1
ATOM 1751 C CA . VAL A 1 228 ? -8.018 2.110 13.016 1.00 96.44 228 VAL A CA 1
ATOM 1752 C C . VAL A 1 228 ? -9.250 2.668 13.717 1.00 96.44 228 VAL A C 1
ATOM 1754 O O . VAL A 1 228 ? -10.140 1.928 14.124 1.00 96.44 228 VAL A O 1
ATOM 1757 N N . THR A 1 229 ? -9.301 3.983 13.875 1.00 95.94 229 THR A N 1
ATOM 1758 C CA . THR A 1 229 ? -10.416 4.686 14.513 1.00 95.94 229 THR A CA 1
ATOM 1759 C C . THR A 1 229 ? -11.386 5.185 13.454 1.00 95.94 229 THR A C 1
ATOM 1761 O O . THR A 1 229 ? -10.974 5.766 12.450 1.00 95.94 229 THR A O 1
ATOM 1764 N N . LEU A 1 230 ? -12.680 4.999 13.696 1.00 93.62 230 LEU A N 1
ATOM 1765 C CA . LEU A 1 230 ? -13.739 5.606 12.908 1.00 93.62 230 LEU A CA 1
ATOM 1766 C C . LEU A 1 230 ? -14.032 6.989 13.492 1.00 93.62 230 LEU A C 1
ATOM 1768 O O . LEU A 1 230 ? -14.462 7.105 14.638 1.00 93.62 230 LEU A O 1
ATOM 1772 N N . ASN A 1 231 ? -13.808 8.043 12.704 1.00 89.44 231 ASN A N 1
ATOM 1773 C CA . ASN A 1 231 ? -14.019 9.430 13.139 1.00 89.44 231 ASN A CA 1
ATOM 1774 C C . ASN A 1 231 ? -15.481 9.683 13.542 1.00 89.44 231 ASN A C 1
ATOM 1776 O O . ASN A 1 231 ? -15.746 10.483 14.434 1.00 89.44 231 ASN A O 1
ATOM 1780 N N . ASN A 1 232 ? -16.413 8.969 12.904 1.00 89.81 232 ASN A N 1
ATOM 1781 C CA . ASN A 1 232 ? -17.835 8.976 13.222 1.00 89.81 232 ASN A CA 1
ATOM 1782 C C . ASN A 1 232 ? -18.298 7.529 13.455 1.00 89.81 232 ASN A C 1
ATOM 1784 O O . ASN A 1 232 ? -18.168 6.717 12.534 1.00 89.81 232 ASN A O 1
ATOM 1788 N N . PRO A 1 233 ? -18.855 7.187 14.632 1.00 95.31 233 PRO A N 1
ATOM 1789 C CA . PRO A 1 233 ? -19.340 5.838 14.890 1.00 95.31 233 PRO A CA 1
ATOM 1790 C C . PRO A 1 233 ? -20.459 5.410 13.928 1.00 95.31 233 PRO A C 1
ATOM 1792 O O . PRO A 1 233 ? -21.506 6.063 13.838 1.00 95.31 233 PRO A O 1
ATOM 1795 N N . ILE A 1 234 ? -20.274 4.280 13.246 1.00 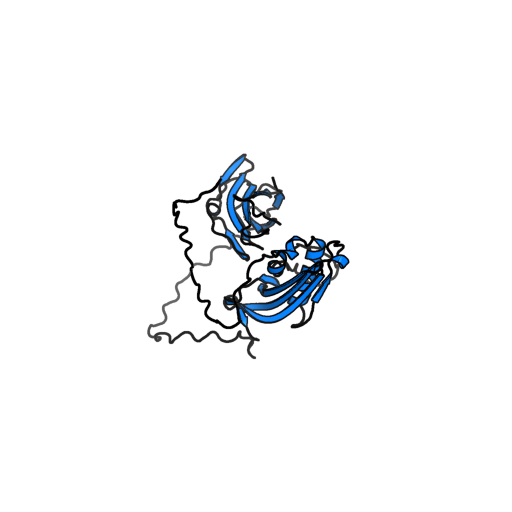94.50 234 ILE A N 1
ATOM 1796 C CA . ILE A 1 234 ? -21.200 3.781 12.215 1.00 94.50 234 ILE A CA 1
ATOM 1797 C C . ILE A 1 234 ? -21.245 2.249 12.199 1.00 94.50 234 ILE A C 1
ATOM 1799 O O . ILE A 1 234 ? -20.292 1.602 12.633 1.00 94.50 234 ILE A O 1
ATOM 1803 N N . ALA A 1 235 ? -22.357 1.663 11.750 1.00 93.81 235 ALA A N 1
ATOM 1804 C CA . ALA A 1 235 ? -22.419 0.225 11.511 1.00 93.81 235 ALA A CA 1
ATOM 1805 C C . ALA A 1 235 ? -21.527 -0.143 10.318 1.00 93.81 235 ALA A C 1
ATOM 1807 O O . ALA A 1 235 ? -21.414 0.619 9.357 1.00 93.81 235 ALA A O 1
ATOM 1808 N N . ILE A 1 236 ? -20.874 -1.296 10.401 1.00 94.31 236 ILE A N 1
ATOM 1809 C CA . ILE A 1 236 ? -19.999 -1.804 9.344 1.00 94.31 236 ILE A CA 1
ATOM 1810 C C . ILE A 1 236 ? -20.430 -3.229 9.008 1.00 94.31 236 ILE A C 1
ATOM 1812 O O . ILE A 1 236 ? -20.683 -4.028 9.916 1.00 94.31 236 ILE A O 1
ATOM 1816 N N . GLU A 1 237 ? -20.504 -3.569 7.725 1.00 93.69 237 GLU A N 1
ATOM 1817 C CA . GLU A 1 237 ? -20.849 -4.929 7.305 1.00 93.69 237 GLU A CA 1
ATOM 1818 C C . GLU A 1 237 ? -19.597 -5.748 7.044 1.00 93.69 237 GLU A C 1
ATOM 1820 O O . GLU A 1 237 ? -19.585 -6.935 7.359 1.00 93.69 237 GLU A O 1
ATOM 1825 N N . GLN A 1 238 ? -18.542 -5.143 6.494 1.00 94.88 238 GLN A N 1
ATOM 1826 C CA . GLN A 1 238 ? -17.323 -5.868 6.140 1.00 94.88 238 GLN A CA 1
ATOM 1827 C C . GLN A 1 238 ? -16.057 -5.083 6.461 1.00 94.88 238 GLN A C 1
ATOM 1829 O O . GLN A 1 238 ? -15.992 -3.860 6.320 1.00 94.88 238 GLN A O 1
ATOM 1834 N N . LEU A 1 239 ? -15.031 -5.838 6.846 1.00 96.50 239 LEU A N 1
ATOM 1835 C CA . LEU A 1 239 ? -13.659 -5.387 7.016 1.00 96.50 239 LEU A CA 1
ATOM 1836 C C . LEU A 1 239 ? -12.775 -6.135 6.018 1.00 96.50 239 LEU A C 1
ATOM 1838 O O . LEU A 1 239 ? -12.826 -7.359 5.930 1.00 96.50 239 LEU A O 1
ATOM 1842 N N . GLU A 1 240 ? -11.937 -5.414 5.287 1.00 95.44 240 GLU A N 1
ATOM 1843 C CA . GLU A 1 240 ? -10.956 -5.980 4.368 1.00 95.44 240 GLU A CA 1
ATOM 1844 C C . GLU A 1 240 ? -9.560 -5.442 4.688 1.00 95.44 240 GLU A C 1
ATOM 1846 O O . GLU A 1 240 ? -9.367 -4.259 4.968 1.00 95.44 240 GLU A O 1
ATOM 1851 N N . VAL A 1 241 ? -8.576 -6.331 4.634 1.00 94.19 241 VAL A N 1
ATOM 1852 C CA . VAL A 1 241 ? -7.153 -6.035 4.760 1.00 94.19 241 VAL A CA 1
ATOM 1853 C C . VAL A 1 241 ? -6.465 -6.487 3.482 1.00 94.19 241 VAL A C 1
ATOM 1855 O O . VAL A 1 241 ? -6.516 -7.662 3.123 1.00 94.19 241 VAL A O 1
ATOM 1858 N N . ARG A 1 242 ? -5.804 -5.563 2.790 1.00 86.81 242 ARG A N 1
ATOM 1859 C CA . ARG A 1 242 ? -5.029 -5.856 1.583 1.00 86.81 242 ARG A CA 1
ATOM 1860 C C . ARG A 1 242 ? -3.560 -5.573 1.832 1.00 86.81 242 ARG A C 1
ATOM 1862 O O . ARG A 1 242 ? -3.203 -4.451 2.189 1.00 86.81 242 ARG A O 1
ATOM 1869 N N . ALA A 1 243 ? -2.707 -6.566 1.612 1.00 77.25 243 ALA A N 1
ATOM 1870 C CA . ALA A 1 243 ? -1.271 -6.339 1.633 1.00 77.25 243 ALA A CA 1
ATOM 1871 C C . ALA A 1 243 ? -0.896 -5.533 0.387 1.00 77.25 243 ALA A C 1
ATOM 1873 O O . ALA A 1 243 ? -1.157 -5.948 -0.742 1.00 77.25 243 ALA A O 1
ATOM 1874 N N . LEU A 1 244 ? -0.318 -4.352 0.591 1.00 65.00 244 LEU A N 1
ATOM 1875 C CA . LEU A 1 244 ? 0.161 -3.533 -0.513 1.00 65.00 244 LEU A CA 1
ATOM 1876 C C . LEU A 1 244 ? 1.582 -3.943 -0.872 1.00 65.00 244 LEU A C 1
ATOM 1878 O O . LEU A 1 244 ? 1.883 -4.017 -2.054 1.00 65.00 244 LEU A O 1
ATOM 1882 N N . THR A 1 245 ? 2.418 -4.237 0.136 1.00 58.41 245 THR A N 1
ATOM 1883 C CA . THR A 1 245 ? 3.880 -4.256 -0.005 1.00 58.41 245 THR A CA 1
ATOM 1884 C C . THR A 1 245 ? 4.573 -5.582 0.259 1.00 58.41 245 THR A C 1
ATOM 1886 O O . THR A 1 245 ? 4.552 -6.464 -0.588 1.00 58.41 245 THR A O 1
ATOM 1889 N N . ALA A 1 246 ? 5.284 -5.739 1.369 1.00 55.97 246 ALA A N 1
ATOM 1890 C CA . ALA A 1 246 ? 5.808 -7.029 1.759 1.00 55.97 246 ALA A CA 1
ATOM 1891 C C . ALA A 1 246 ? 4.652 -7.931 2.193 1.00 55.97 246 ALA A C 1
ATOM 1893 O O . ALA A 1 246 ? 3.565 -7.457 2.528 1.00 55.97 246 ALA A O 1
ATOM 1894 N N . GLY A 1 247 ? 4.915 -9.237 2.227 1.00 73.31 247 GLY A N 1
ATOM 1895 C CA . GLY A 1 247 ? 3.948 -10.173 2.775 1.00 73.31 247 GLY A CA 1
ATOM 1896 C C . GLY A 1 247 ? 3.558 -9.769 4.199 1.00 73.31 247 GLY A C 1
ATOM 1897 O O . GLY A 1 247 ? 4.430 -9.415 4.991 1.00 73.31 247 GLY A O 1
ATOM 1898 N N . VAL A 1 248 ? 2.274 -9.821 4.528 1.00 85.00 248 VAL A N 1
ATOM 1899 C CA . VAL A 1 248 ? 1.747 -9.516 5.860 1.00 85.00 248 VAL A CA 1
ATOM 1900 C C . VAL A 1 248 ? 1.028 -10.726 6.395 1.00 85.00 248 VAL A C 1
ATOM 1902 O O . VAL A 1 248 ? 0.222 -11.341 5.707 1.00 85.00 248 VAL A O 1
ATOM 1905 N N . ARG A 1 249 ? 1.304 -11.065 7.647 1.00 91.50 249 ARG A N 1
ATOM 1906 C CA . ARG A 1 249 ? 0.464 -11.985 8.398 1.00 91.50 249 ARG A CA 1
ATOM 1907 C C . ARG A 1 249 ? -0.447 -11.176 9.305 1.00 91.50 249 ARG A C 1
ATOM 1909 O O . ARG A 1 249 ? 0.034 -10.365 10.096 1.00 91.50 249 ARG A O 1
ATOM 1916 N N . VAL A 1 250 ? -1.750 -11.410 9.192 1.00 94.81 250 VAL A N 1
ATOM 1917 C CA . VAL A 1 250 ? -2.732 -10.875 10.134 1.00 94.81 250 VAL A CA 1
ATOM 1918 C C . VAL A 1 250 ? -2.925 -11.924 11.218 1.00 94.81 250 VAL A C 1
ATOM 1920 O O . VAL A 1 250 ? -3.318 -13.058 10.946 1.00 94.81 250 VAL A O 1
ATOM 1923 N N . HIS A 1 251 ? -2.558 -11.578 12.444 1.00 94.25 251 HIS A N 1
ATOM 1924 C CA . HIS A 1 251 ? -2.643 -12.500 13.569 1.00 94.25 251 HIS A CA 1
ATOM 1925 C C . HIS A 1 251 ? -3.984 -12.412 14.284 1.00 94.25 251 HIS A C 1
ATOM 1927 O O . HIS A 1 251 ? -4.471 -13.426 14.780 1.00 94.25 251 HIS A O 1
ATOM 1933 N N . ASP A 1 252 ? -4.529 -11.201 14.397 1.00 95.44 252 ASP A N 1
ATOM 1934 C CA . ASP A 1 252 ? -5.795 -10.955 15.078 1.00 95.44 252 ASP A CA 1
ATOM 1935 C C . ASP A 1 252 ? -6.439 -9.650 14.609 1.00 95.44 252 ASP A C 1
ATOM 1937 O O . ASP A 1 252 ? -5.759 -8.748 14.107 1.00 95.44 252 ASP A O 1
ATOM 1941 N N . ALA A 1 253 ? -7.746 -9.548 14.821 1.00 97.12 253 ALA A N 1
ATOM 1942 C CA . ALA A 1 253 ? -8.515 -8.341 14.579 1.00 97.12 253 ALA A CA 1
ATOM 1943 C C . ALA A 1 253 ? -9.690 -8.246 15.556 1.00 97.12 253 ALA A C 1
ATOM 1945 O O . ALA A 1 253 ? -10.467 -9.192 15.702 1.00 97.12 253 ALA A O 1
ATOM 1946 N N . MET A 1 254 ? -9.833 -7.092 16.202 1.00 97.50 254 MET A N 1
ATOM 1947 C CA . MET A 1 254 ? -10.861 -6.826 17.202 1.00 97.50 254 MET A CA 1
ATOM 1948 C C . MET A 1 254 ? -11.623 -5.552 16.855 1.00 97.50 254 MET A C 1
ATOM 1950 O O . MET A 1 254 ? -11.028 -4.496 16.664 1.00 97.50 254 MET A O 1
ATOM 1954 N N . VAL A 1 255 ? -12.947 -5.642 16.801 1.00 98.00 255 VAL A N 1
ATOM 1955 C CA . VAL A 1 255 ? -13.835 -4.503 16.556 1.00 98.00 255 VAL A CA 1
ATOM 1956 C C . VAL A 1 255 ? -14.451 -4.045 17.874 1.00 98.00 255 VAL A C 1
ATOM 1958 O O . VAL A 1 255 ? -15.007 -4.853 18.615 1.00 98.00 255 VAL A O 1
ATOM 1961 N N . TYR A 1 256 ? -14.384 -2.747 18.149 1.00 97.94 256 TYR A N 1
ATOM 1962 C CA . TYR A 1 256 ? -14.933 -2.105 19.341 1.00 97.94 256 TYR A CA 1
ATOM 1963 C C . TYR A 1 256 ? -16.106 -1.212 18.962 1.00 97.94 256 TYR A C 1
ATOM 1965 O O . TYR A 1 256 ? -16.053 -0.482 17.968 1.00 97.94 256 TYR A O 1
ATOM 1973 N N . THR A 1 257 ? -17.160 -1.245 19.769 1.00 97.94 257 THR A N 1
ATOM 1974 C CA . THR A 1 257 ? -18.383 -0.487 19.500 1.00 97.94 257 THR A CA 1
ATOM 1975 C C . THR A 1 257 ? -18.609 0.648 20.489 1.00 97.94 257 THR A C 1
ATOM 1977 O O . THR A 1 257 ? -17.996 0.708 21.556 1.00 97.94 257 THR A O 1
ATOM 1980 N N . ALA A 1 258 ? -19.526 1.553 20.147 1.00 96.00 258 ALA A N 1
ATOM 1981 C CA . ALA A 1 258 ? -19.925 2.679 20.982 1.00 96.00 258 ALA A CA 1
ATOM 1982 C C . ALA A 1 258 ? -20.514 2.243 22.335 1.00 96.00 258 ALA A C 1
ATOM 1984 O O . ALA A 1 258 ? -20.332 2.949 23.323 1.00 96.00 258 ALA A O 1
ATOM 1985 N N . SER A 1 259 ? -21.150 1.066 22.417 1.00 96.00 259 SER A N 1
ATOM 1986 C CA . SER A 1 259 ? -21.588 0.486 23.699 1.00 96.00 259 SER A CA 1
ATOM 1987 C C . SER A 1 259 ? -20.462 -0.160 24.523 1.00 96.00 259 SER A C 1
ATOM 1989 O O . SER A 1 259 ? -20.723 -0.709 25.592 1.00 96.00 259 SER A O 1
ATOM 1991 N N . GLY A 1 260 ? -19.212 -0.117 24.048 1.00 94.62 260 GLY A N 1
ATOM 1992 C CA . GLY A 1 260 ? -18.048 -0.700 24.720 1.00 94.62 260 GLY A CA 1
ATOM 1993 C C . GLY A 1 260 ? -17.887 -2.208 24.506 1.00 94.62 260 GLY A C 1
ATOM 1994 O O . GLY A 1 260 ? -17.071 -2.843 25.175 1.00 94.62 260 GLY A O 1
ATOM 1995 N N . ARG A 1 261 ? -18.652 -2.803 23.583 1.00 96.94 261 ARG A N 1
ATOM 1996 C CA . ARG A 1 261 ? -18.550 -4.229 23.254 1.00 96.94 261 ARG A CA 1
ATOM 1997 C C . ARG A 1 261 ? -17.374 -4.495 22.320 1.00 96.94 261 ARG A C 1
ATOM 1999 O O . ARG A 1 261 ? -16.975 -3.628 21.547 1.00 96.94 261 ARG A O 1
ATOM 2006 N N . GLN A 1 262 ? -16.860 -5.720 22.384 1.00 97.06 262 GLN A N 1
ATOM 2007 C CA . GLN A 1 262 ? -15.711 -6.182 21.606 1.00 97.06 262 GLN A CA 1
ATOM 2008 C C . GLN A 1 262 ? -16.104 -7.407 20.777 1.00 97.06 262 GLN A C 1
ATOM 2010 O O . GLN A 1 262 ? -16.751 -8.322 21.292 1.00 97.06 262 GLN A O 1
ATOM 2015 N N . PHE A 1 263 ? -15.723 -7.420 19.502 1.00 96.62 263 PHE A N 1
ATOM 2016 C CA . PHE A 1 263 ? -16.055 -8.474 18.549 1.00 96.62 263 PHE A CA 1
ATOM 2017 C C . PHE A 1 263 ? -14.793 -8.936 17.807 1.00 96.62 263 PHE A C 1
ATOM 2019 O O . PHE A 1 263 ? -14.267 -8.181 16.986 1.00 96.62 263 PHE A O 1
ATOM 2026 N N . PRO A 1 264 ? -14.295 -10.162 18.056 1.00 96.44 264 PRO A N 1
ATOM 2027 C CA . PRO A 1 264 ? -13.171 -10.701 17.302 1.00 96.44 264 PRO A CA 1
ATOM 2028 C C . PRO A 1 264 ? -13.601 -11.053 15.875 1.00 96.44 264 PRO A C 1
ATOM 2030 O O . PRO A 1 264 ? -14.623 -11.716 15.668 1.00 96.44 264 PRO A O 1
ATOM 2033 N N . VAL A 1 265 ? -12.794 -10.670 14.888 1.00 96.44 265 VAL A N 1
ATOM 2034 C CA . VAL A 1 265 ? -13.012 -11.019 13.479 1.00 96.44 265 VAL A CA 1
ATOM 2035 C C . VAL A 1 265 ? -12.321 -12.351 13.202 1.00 96.44 265 VAL A C 1
ATOM 2037 O O . VAL A 1 265 ? -11.140 -12.414 12.871 1.00 96.44 265 VAL A O 1
ATOM 2040 N N . ARG A 1 266 ? -13.056 -13.452 13.375 1.00 92.00 266 ARG A N 1
ATOM 2041 C CA . ARG A 1 266 ? -12.497 -14.818 13.373 1.00 92.00 266 ARG A CA 1
ATOM 2042 C C . ARG A 1 266 ? -11.745 -15.181 12.095 1.00 92.00 266 ARG A C 1
ATOM 2044 O O . ARG A 1 266 ? -10.749 -15.889 12.161 1.00 92.00 266 ARG A O 1
ATOM 2051 N N . GLN A 1 267 ? -12.179 -14.670 10.946 1.00 92.56 267 GLN A N 1
ATOM 2052 C CA . GLN A 1 267 ? -11.530 -14.904 9.653 1.00 92.56 267 GLN A CA 1
ATOM 2053 C C . GLN A 1 267 ? -10.098 -14.351 9.601 1.00 92.56 267 GLN A C 1
ATOM 2055 O O . GLN A 1 267 ? -9.329 -14.726 8.721 1.00 92.56 267 GLN A O 1
ATOM 2060 N N . PHE A 1 268 ? -9.743 -13.451 10.522 1.00 93.50 268 PHE A N 1
ATOM 2061 C CA . PHE A 1 268 ? -8.430 -12.817 10.579 1.00 93.50 268 PHE A CA 1
ATOM 2062 C C . PHE A 1 268 ? -7.491 -13.532 11.559 1.00 93.50 268 PHE A C 1
ATOM 2064 O O . PHE A 1 268 ? -6.329 -13.153 11.687 1.00 93.50 268 PHE A O 1
ATOM 2071 N N . GLN A 1 269 ? -7.965 -14.587 12.226 1.00 88.62 269 GLN A N 1
ATOM 2072 C CA . GLN A 1 269 ? -7.175 -15.385 13.155 1.00 88.62 269 GLN A CA 1
ATOM 2073 C C . GLN A 1 269 ? -6.494 -16.541 12.422 1.00 88.62 269 GLN A C 1
ATOM 2075 O O . GLN A 1 269 ? -7.121 -17.265 11.652 1.00 88.62 269 GLN A O 1
ATOM 2080 N N . GLY A 1 270 ? -5.196 -16.732 12.674 1.00 72.50 270 GLY A N 1
ATOM 2081 C CA . GLY A 1 270 ? -4.437 -17.847 12.094 1.00 72.50 270 GLY A CA 1
ATOM 2082 C C . GLY A 1 270 ? -4.282 -17.769 10.572 1.00 72.50 270 GLY A C 1
ATOM 2083 O O . GLY A 1 270 ? -4.179 -18.802 9.911 1.00 72.50 270 GLY A O 1
ATOM 2084 N N . THR A 1 271 ? -4.287 -16.560 10.006 1.00 78.75 271 THR A N 1
ATOM 2085 C CA . THR A 1 271 ? -4.203 -16.382 8.554 1.00 78.75 271 THR A CA 1
ATOM 2086 C C . THR A 1 271 ? -2.823 -16.760 8.015 1.00 78.75 271 THR A C 1
ATOM 2088 O O . THR A 1 271 ? -1.790 -16.625 8.684 1.00 78.75 271 THR A O 1
ATOM 2091 N N . GLY A 1 272 ? -2.804 -17.236 6.768 1.00 74.25 272 GLY A N 1
ATOM 2092 C CA . GLY A 1 272 ? -1.573 -17.357 5.997 1.00 74.25 272 GLY A CA 1
ATOM 2093 C C . GLY A 1 272 ? -0.942 -15.989 5.724 1.00 74.25 272 GLY A C 1
ATOM 2094 O O . GLY A 1 272 ? -1.494 -14.937 6.039 1.00 74.25 272 GLY A O 1
ATOM 2095 N N . THR A 1 273 ? 0.243 -15.987 5.126 1.00 81.06 273 THR A N 1
ATOM 2096 C CA . THR A 1 273 ? 0.850 -14.734 4.672 1.00 81.06 273 THR A CA 1
ATOM 2097 C C . THR A 1 273 ? 0.081 -14.202 3.462 1.00 81.06 273 THR A C 1
ATOM 2099 O O . THR A 1 273 ? 0.001 -14.884 2.446 1.00 81.06 273 THR A O 1
ATOM 2102 N N . LEU A 1 274 ? -0.450 -12.986 3.577 1.00 71.94 274 LEU A N 1
ATOM 2103 C CA . LEU A 1 274 ? -0.986 -12.194 2.473 1.00 71.94 274 LEU A CA 1
ATOM 2104 C C . LEU A 1 274 ? 0.187 -11.582 1.718 1.00 71.94 274 LEU A C 1
ATOM 2106 O O . LEU A 1 274 ? 0.934 -10.803 2.303 1.00 71.94 274 LEU A O 1
ATOM 2110 N N . TYR A 1 275 ? 0.383 -11.930 0.454 1.00 68.81 275 TYR A N 1
ATOM 2111 C CA . TYR A 1 275 ? 1.403 -11.311 -0.390 1.00 68.81 275 TYR A CA 1
ATOM 2112 C C . TYR A 1 275 ? 0.880 -10.018 -1.023 1.00 68.81 275 TYR A C 1
ATOM 2114 O O . TYR A 1 275 ? -0.312 -9.733 -0.971 1.00 68.81 275 TYR A O 1
ATOM 2122 N N . ALA A 1 276 ? 1.771 -9.220 -1.615 1.00 63.19 276 ALA A N 1
ATOM 2123 C CA . ALA A 1 276 ? 1.389 -7.993 -2.311 1.00 63.19 276 ALA A CA 1
ATOM 2124 C C . ALA A 1 276 ? 0.216 -8.240 -3.274 1.00 63.19 276 ALA A C 1
ATOM 2126 O O . ALA A 1 276 ? 0.262 -9.147 -4.104 1.00 63.19 276 ALA A O 1
ATOM 2127 N N . GLY A 1 277 ? -0.839 -7.440 -3.140 1.00 52.34 277 GLY A N 1
ATOM 2128 C CA . GLY A 1 277 ? -2.062 -7.559 -3.924 1.00 52.34 277 GLY A CA 1
ATOM 2129 C C . GLY A 1 277 ? -3.126 -8.472 -3.311 1.00 52.34 277 GLY A C 1
ATOM 2130 O O . GLY A 1 277 ? -4.307 -8.223 -3.579 1.00 52.34 277 GLY A O 1
ATOM 2131 N N . ASP A 1 278 ? -2.749 -9.437 -2.463 1.00 67.69 278 ASP A N 1
ATOM 2132 C CA . ASP A 1 278 ? -3.683 -10.333 -1.778 1.00 67.69 278 ASP A CA 1
ATOM 2133 C C . ASP A 1 278 ? -4.570 -9.555 -0.807 1.00 67.69 278 ASP A C 1
ATOM 2135 O O . ASP A 1 278 ? -4.148 -8.598 -0.147 1.00 67.69 278 ASP A O 1
ATOM 2139 N N . ARG A 1 279 ? -5.817 -10.011 -0.698 1.00 83.69 279 ARG A N 1
ATOM 2140 C CA . ARG A 1 279 ? -6.829 -9.439 0.186 1.00 83.69 279 ARG A CA 1
ATOM 2141 C C . ARG A 1 279 ? -7.393 -10.499 1.119 1.00 83.69 279 ARG A C 1
ATOM 2143 O O . ARG A 1 279 ? -7.653 -11.630 0.712 1.00 83.69 279 ARG A O 1
ATOM 2150 N N . LEU A 1 280 ? -7.625 -10.089 2.353 1.00 89.88 280 LEU A N 1
ATOM 2151 C CA . LEU A 1 280 ? -8.290 -10.840 3.397 1.00 89.88 280 LEU A CA 1
ATOM 2152 C C . LEU A 1 280 ? -9.539 -10.065 3.802 1.00 89.88 280 LEU A C 1
ATOM 2154 O O . LEU A 1 280 ? -9.441 -8.984 4.373 1.00 89.88 280 LEU A O 1
ATOM 2158 N N . GLY A 1 281 ? -10.706 -10.602 3.468 1.00 92.50 281 GLY A N 1
ATOM 2159 C CA . GLY A 1 281 ? -11.995 -10.015 3.820 1.00 92.50 281 GLY A CA 1
ATOM 2160 C C . GLY A 1 281 ? -12.664 -10.789 4.945 1.00 92.50 281 GLY A C 1
ATOM 2161 O O . GLY A 1 281 ? -12.515 -12.008 5.041 1.00 92.50 281 GLY A O 1
ATOM 2162 N N . SER A 1 282 ? -13.409 -10.088 5.791 1.00 95.69 282 SER A N 1
ATOM 2163 C CA . SER A 1 282 ? -14.329 -10.715 6.727 1.00 95.69 282 SER A CA 1
ATOM 2164 C C . SER A 1 282 ? -15.589 -11.169 5.991 1.00 95.69 282 SER A C 1
ATOM 2166 O O . SER A 1 282 ? -15.954 -10.655 4.929 1.00 95.69 282 SER A O 1
ATOM 2168 N N . GLU A 1 283 ? -16.315 -12.097 6.603 1.00 91.50 283 GLU A N 1
ATOM 2169 C CA . GLU A 1 283 ? -17.735 -12.254 6.296 1.00 91.50 283 GLU A CA 1
ATOM 2170 C C . GLU A 1 283 ? -18.524 -11.030 6.789 1.00 91.50 283 GLU A C 1
ATOM 2172 O O . GLU A 1 283 ? -17.953 -10.083 7.343 1.00 91.50 283 GLU A O 1
ATOM 2177 N N . ASN A 1 284 ? -19.845 -11.050 6.598 1.00 91.25 284 ASN A N 1
ATOM 2178 C CA . ASN A 1 284 ? -20.702 -10.024 7.172 1.00 91.25 284 ASN A CA 1
ATOM 2179 C C . ASN A 1 284 ? -20.595 -10.054 8.708 1.00 91.25 284 ASN A C 1
ATOM 2181 O O . ASN A 1 284 ? -20.907 -11.062 9.349 1.00 91.25 284 ASN A O 1
ATOM 2185 N N . LEU A 1 285 ? -20.154 -8.941 9.287 1.00 91.69 285 LEU A N 1
ATOM 2186 C CA . LEU A 1 285 ? -19.875 -8.814 10.713 1.00 91.69 285 LEU A CA 1
ATOM 2187 C C . LEU A 1 285 ? -21.153 -8.840 11.569 1.00 91.69 285 LEU A C 1
ATOM 2189 O O . LEU A 1 285 ? -21.081 -9.190 12.745 1.00 91.69 285 LEU A O 1
ATOM 2193 N N . ASN A 1 286 ? -22.322 -8.522 10.993 1.00 90.81 286 ASN A N 1
ATOM 2194 C CA . ASN A 1 286 ? -23.633 -8.549 11.657 1.00 90.81 286 ASN A CA 1
ATOM 2195 C C . ASN A 1 286 ? -23.658 -7.831 13.028 1.00 90.81 286 ASN A C 1
ATOM 2197 O O . ASN A 1 286 ? -24.372 -8.234 13.955 1.00 90.81 286 ASN A O 1
ATOM 2201 N N . ILE A 1 287 ? -22.873 -6.760 13.176 1.00 92.50 287 ILE A N 1
ATOM 2202 C CA . ILE A 1 287 ? -22.769 -5.994 14.420 1.00 92.50 287 ILE A CA 1
ATOM 2203 C C . ILE A 1 287 ? -23.964 -5.043 14.497 1.00 92.50 287 ILE A C 1
ATOM 2205 O O . ILE A 1 287 ? -24.081 -4.099 13.725 1.00 92.50 287 ILE A O 1
ATOM 2209 N N . ARG A 1 288 ? -24.859 -5.276 15.460 1.00 90.44 288 ARG A N 1
ATOM 2210 C CA . ARG A 1 288 ? -26.040 -4.426 15.714 1.00 90.44 288 ARG A CA 1
ATOM 2211 C C . ARG A 1 288 ? -25.709 -3.203 16.575 1.00 90.44 288 ARG A C 1
ATOM 2213 O O . ARG A 1 288 ? -26.428 -2.901 17.523 1.00 90.44 288 ARG A O 1
ATOM 2220 N N . ASP A 1 289 ? -24.576 -2.571 16.306 1.00 94.62 289 ASP A N 1
ATOM 2221 C CA . ASP A 1 289 ? -24.082 -1.409 17.037 1.00 94.62 289 ASP A CA 1
ATOM 2222 C C . ASP A 1 289 ? -23.100 -0.616 16.165 1.00 94.62 289 ASP A C 1
ATOM 2224 O O . ASP A 1 289 ? -22.564 -1.127 15.181 1.00 94.62 289 ASP A O 1
ATOM 2228 N N . ARG A 1 290 ? -22.852 0.638 16.536 1.00 96.06 290 ARG A N 1
ATOM 2229 C CA . ARG A 1 290 ? -21.920 1.521 15.842 1.00 96.06 290 ARG A CA 1
ATOM 2230 C C . ARG A 1 290 ? -20.492 1.202 16.255 1.00 96.06 290 ARG A C 1
ATOM 2232 O O . ARG A 1 290 ? -20.166 1.220 17.440 1.00 96.06 290 ARG A O 1
ATOM 2239 N N . VAL A 1 291 ? -19.632 0.953 15.280 1.00 97.44 291 VAL A N 1
ATOM 2240 C CA . VAL A 1 291 ? -18.207 0.710 15.488 1.00 97.44 291 VAL A CA 1
ATOM 2241 C C . VAL A 1 291 ? -17.475 2.029 15.679 1.00 97.44 291 VAL A C 1
ATOM 2243 O O . VAL A 1 291 ? -17.711 2.989 14.950 1.00 97.44 291 VAL A O 1
ATOM 2246 N N . THR A 1 292 ? -16.584 2.074 16.665 1.00 97.56 292 THR A N 1
ATOM 2247 C CA . THR A 1 292 ? -15.723 3.227 16.967 1.00 97.56 292 THR A CA 1
ATOM 2248 C C . THR A 1 292 ? -14.274 2.951 16.596 1.00 97.56 292 THR A C 1
ATOM 2250 O O . THR A 1 292 ? -13.589 3.841 16.099 1.00 97.56 292 THR A O 1
ATOM 2253 N N . THR A 1 293 ? -13.811 1.719 16.803 1.00 97.88 293 THR A N 1
ATOM 2254 C CA . THR A 1 293 ? -12.396 1.365 16.676 1.00 97.88 293 THR A CA 1
ATOM 2255 C C . THR A 1 293 ? -12.239 -0.062 16.173 1.00 97.88 293 THR A C 1
ATOM 2257 O O . THR A 1 293 ? -13.033 -0.940 16.503 1.00 97.88 293 THR A O 1
ATOM 2260 N N . ILE A 1 294 ? -11.187 -0.304 15.400 1.00 98.00 294 ILE A N 1
ATOM 2261 C CA . ILE A 1 294 ? -10.772 -1.615 14.913 1.00 98.00 294 ILE A CA 1
ATOM 2262 C C . ILE A 1 294 ? -9.283 -1.760 15.224 1.00 98.00 294 ILE A C 1
ATOM 2264 O O . ILE A 1 294 ? -8.472 -1.003 14.697 1.00 98.00 294 ILE A O 1
ATOM 2268 N N . ASP A 1 295 ? -8.916 -2.726 16.060 1.00 98.06 295 ASP A N 1
ATOM 2269 C CA . ASP A 1 295 ? -7.517 -3.049 16.335 1.00 98.06 295 ASP A CA 1
ATOM 2270 C C . ASP A 1 295 ? -7.097 -4.258 15.496 1.00 98.06 295 ASP A C 1
ATOM 2272 O O . ASP A 1 295 ? -7.767 -5.289 15.486 1.00 98.06 295 ASP A O 1
ATOM 2276 N N . LEU A 1 296 ? -5.978 -4.130 14.790 1.00 96.88 296 LEU A N 1
ATOM 2277 C CA . LEU A 1 296 ? -5.394 -5.150 13.926 1.00 96.88 296 LEU A CA 1
ATOM 2278 C C . LEU A 1 296 ? -4.008 -5.510 14.452 1.00 96.88 296 LEU A C 1
ATOM 2280 O O . LEU A 1 296 ? -3.156 -4.633 14.596 1.00 96.88 296 LEU A O 1
ATOM 2284 N N . ARG A 1 297 ? -3.750 -6.798 14.689 1.00 96.50 297 ARG A N 1
ATOM 2285 C CA . ARG A 1 297 ? -2.408 -7.291 15.017 1.00 96.50 297 ARG A CA 1
ATOM 2286 C C . ARG A 1 297 ? -1.765 -7.862 13.769 1.00 96.50 297 ARG A C 1
ATOM 2288 O O . ARG A 1 297 ? -2.155 -8.934 13.306 1.00 96.50 297 ARG A O 1
ATOM 2295 N N . MET A 1 298 ? -0.782 -7.156 13.224 1.00 94.62 298 MET A N 1
ATOM 2296 C CA . MET A 1 298 ? -0.174 -7.501 11.939 1.00 94.62 298 MET A CA 1
ATOM 2297 C C . MET A 1 298 ? 1.342 -7.586 12.041 1.00 94.62 298 MET A C 1
ATOM 2299 O O . MET A 1 298 ? 1.976 -6.852 12.792 1.00 94.62 298 MET A O 1
ATOM 2303 N N . GLU A 1 299 ? 1.924 -8.502 11.276 1.00 91.25 299 GLU A N 1
ATOM 2304 C CA . GLU A 1 299 ? 3.365 -8.712 11.195 1.00 91.25 299 GLU A CA 1
ATOM 2305 C C . GLU A 1 299 ? 3.806 -8.673 9.736 1.00 91.25 299 GLU A C 1
ATOM 2307 O O . GLU A 1 299 ? 3.264 -9.392 8.892 1.00 91.25 299 GLU A O 1
ATOM 2312 N N . SER A 1 300 ? 4.814 -7.857 9.434 1.00 85.12 300 SER A N 1
ATOM 2313 C CA . SER A 1 300 ? 5.490 -7.937 8.144 1.00 85.12 300 SER A CA 1
ATOM 2314 C C . SER A 1 300 ? 6.344 -9.198 8.086 1.00 85.12 300 SER A C 1
ATOM 2316 O O . SER A 1 300 ? 7.122 -9.480 8.989 1.00 85.12 300 SER A O 1
ATOM 2318 N N . MET A 1 301 ? 6.257 -9.929 6.983 1.00 75.38 301 MET A N 1
ATOM 2319 C CA . MET A 1 301 ? 7.140 -11.050 6.654 1.00 75.38 301 MET A CA 1
ATOM 2320 C C . MET A 1 301 ? 8.423 -10.581 5.945 1.00 75.38 301 MET A C 1
ATOM 2322 O O . MET A 1 301 ? 9.276 -11.399 5.603 1.00 75.38 301 MET A O 1
ATOM 2326 N N . GLY A 1 302 ? 8.559 -9.268 5.718 1.00 60.59 302 GLY A N 1
ATOM 2327 C CA . GLY A 1 302 ? 9.715 -8.610 5.114 1.00 60.59 302 GLY A CA 1
ATOM 2328 C C . GLY A 1 302 ? 10.428 -7.668 6.088 1.00 60.59 302 GLY A C 1
ATOM 2329 O O . GLY A 1 302 ? 10.593 -7.976 7.264 1.00 60.59 302 GLY A O 1
ATOM 2330 N N . GLY A 1 303 ? 10.918 -6.528 5.588 1.00 51.78 303 GLY A N 1
ATOM 2331 C CA . GLY A 1 303 ? 11.460 -5.461 6.442 1.00 51.78 303 GLY A CA 1
ATOM 2332 C C . GLY A 1 303 ? 10.345 -4.640 7.090 1.00 51.78 303 GLY A C 1
ATOM 2333 O O . GLY A 1 303 ? 10.243 -4.582 8.312 1.00 51.78 303 GLY A O 1
ATOM 2334 N N . TYR A 1 304 ? 9.500 -4.059 6.243 1.00 64.31 304 TYR A N 1
ATOM 2335 C CA . TYR A 1 304 ? 8.266 -3.379 6.613 1.00 64.31 304 TYR A CA 1
ATOM 2336 C C . TYR A 1 304 ? 7.191 -3.721 5.582 1.00 64.31 304 TYR A C 1
ATOM 2338 O O . TYR A 1 304 ? 7.534 -4.075 4.450 1.00 64.31 304 TYR A O 1
ATOM 2346 N N . ALA A 1 305 ? 5.916 -3.634 5.961 1.00 68.56 305 ALA A N 1
ATOM 2347 C CA . ALA A 1 305 ? 4.807 -3.788 5.030 1.00 68.56 305 ALA A CA 1
ATOM 2348 C C . ALA A 1 305 ? 3.813 -2.617 5.088 1.00 68.56 305 ALA A C 1
ATOM 2350 O O . ALA A 1 305 ? 3.505 -2.160 6.174 1.00 68.56 305 ALA A O 1
ATOM 2351 N N . ASP A 1 306 ? 3.247 -2.177 3.969 1.00 77.75 306 ASP A N 1
ATOM 2352 C CA . ASP A 1 306 ? 2.082 -1.296 3.972 1.00 77.75 306 ASP A CA 1
ATOM 2353 C C . ASP A 1 306 ? 0.848 -2.123 3.650 1.00 77.75 306 ASP A C 1
ATOM 2355 O O . ASP A 1 306 ? 0.884 -3.094 2.883 1.00 77.75 306 ASP A O 1
ATOM 2359 N N . VAL A 1 307 ? -0.249 -1.729 4.273 1.00 83.25 307 VAL A N 1
ATOM 2360 C CA . VAL A 1 307 ? -1.516 -2.441 4.239 1.00 83.25 307 VAL A CA 1
ATOM 2361 C C . VAL A 1 307 ? -2.622 -1.433 3.989 1.00 83.25 307 VAL A C 1
ATOM 2363 O O . VAL A 1 307 ? -2.639 -0.371 4.604 1.00 83.25 307 VAL A O 1
ATOM 2366 N N . LEU A 1 308 ? -3.565 -1.762 3.114 1.00 87.62 308 LEU A N 1
ATOM 2367 C CA . LEU A 1 308 ? -4.810 -1.014 2.990 1.00 87.62 308 LEU A CA 1
ATOM 2368 C C . LEU A 1 308 ? -5.867 -1.694 3.853 1.00 87.62 308 LEU A C 1
ATOM 2370 O O . LEU A 1 308 ? -6.166 -2.871 3.650 1.00 87.62 308 LEU A O 1
ATOM 2374 N N . VAL A 1 309 ? -6.434 -0.952 4.796 1.00 92.06 309 VAL A N 1
ATOM 2375 C CA . VAL A 1 309 ? -7.592 -1.389 5.574 1.00 92.06 309 VAL A CA 1
ATOM 2376 C C . VAL A 1 309 ? -8.814 -0.715 4.983 1.00 92.06 309 VAL A C 1
ATOM 2378 O O . VAL A 1 309 ? -8.860 0.512 4.909 1.00 92.06 309 VAL A O 1
ATOM 2381 N N . ARG A 1 310 ? -9.791 -1.506 4.554 1.00 91.56 310 ARG A N 1
ATOM 2382 C CA . ARG A 1 310 ? -11.048 -1.041 3.971 1.00 91.56 310 ARG A CA 1
ATOM 2383 C C . ARG A 1 310 ? -12.213 -1.489 4.842 1.00 91.56 310 ARG A C 1
ATOM 2385 O O . ARG A 1 310 ? -12.261 -2.630 5.290 1.00 91.56 310 ARG A O 1
ATOM 2392 N N . VAL A 1 311 ? -13.162 -0.588 5.045 1.00 92.12 311 VAL A N 1
ATOM 2393 C CA . VAL A 1 311 ? -14.416 -0.833 5.755 1.00 92.12 311 VAL A CA 1
ATOM 2394 C C . VAL A 1 311 ? -15.567 -0.518 4.812 1.00 92.12 311 VAL A C 1
ATOM 2396 O O . VAL A 1 311 ? -15.527 0.496 4.114 1.00 92.12 311 VAL A O 1
ATOM 2399 N N . MET A 1 312 ? -16.577 -1.381 4.801 1.00 90.56 312 MET A N 1
ATOM 2400 C CA . MET A 1 312 ? -17.816 -1.195 4.046 1.00 90.56 312 MET A CA 1
ATOM 2401 C C . MET A 1 312 ? -18.969 -0.965 5.025 1.00 90.56 312 MET A C 1
ATOM 2403 O O . MET A 1 312 ? -19.039 -1.645 6.053 1.00 90.56 312 MET A O 1
ATOM 2407 N N . SER A 1 313 ? -19.813 0.019 4.713 1.00 88.44 313 SER A N 1
ATOM 2408 C CA . SER A 1 313 ? -21.004 0.395 5.477 1.00 88.44 313 SER A CA 1
ATOM 2409 C C . SER A 1 313 ? -22.210 0.563 4.544 1.00 88.44 313 SER A C 1
ATOM 2411 O O . SER A 1 313 ? -22.089 1.155 3.470 1.00 88.44 313 SER A O 1
ATOM 2413 N N . MET A 1 314 ? -23.389 0.095 4.948 1.00 86.06 314 MET A N 1
ATOM 2414 C CA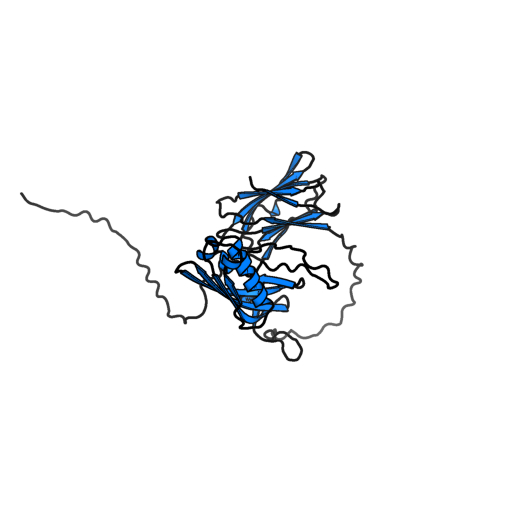 . MET A 1 314 ? -24.671 0.421 4.310 1.00 86.06 314 MET A CA 1
ATOM 2415 C C . MET A 1 314 ? -25.335 1.651 4.943 1.00 86.06 314 MET A C 1
ATOM 2417 O O . MET A 1 314 ? -26.252 2.225 4.358 1.00 86.06 314 MET A O 1
ATOM 2421 N N . ASP A 1 315 ? -24.862 2.070 6.118 1.00 84.62 315 ASP A N 1
ATOM 2422 C CA . ASP A 1 315 ? -25.442 3.149 6.923 1.00 84.62 315 ASP A CA 1
ATOM 2423 C C . ASP A 1 315 ? -24.868 4.538 6.575 1.00 84.62 315 ASP A C 1
ATOM 2425 O O . ASP A 1 315 ? -25.313 5.551 7.124 1.00 84.62 315 ASP A O 1
ATOM 2429 N N . GLY A 1 316 ? -23.877 4.611 5.677 1.00 77.94 316 GLY A N 1
ATOM 2430 C CA . GLY A 1 316 ? -23.286 5.861 5.188 1.00 77.94 316 GLY A CA 1
ATOM 2431 C C . GLY A 1 316 ? -21.769 5.803 5.004 1.00 77.94 316 GLY A C 1
ATOM 2432 O O . GLY A 1 316 ? -21.160 4.746 5.080 1.00 77.94 316 GLY A O 1
ATOM 2433 N N . TYR A 1 317 ? -21.145 6.961 4.767 1.00 81.88 317 TYR A N 1
ATOM 2434 C CA . TYR A 1 317 ? -19.712 7.072 4.473 1.00 81.88 317 TYR A CA 1
ATOM 2435 C C . TYR A 1 317 ? -18.855 6.932 5.740 1.00 81.88 317 TYR A C 1
ATOM 2437 O O . TYR A 1 317 ? -18.844 7.854 6.568 1.00 81.88 317 TYR A O 1
ATOM 2445 N N . PRO A 1 318 ? -18.094 5.833 5.909 1.00 78.88 318 PRO A N 1
ATOM 2446 C CA . PRO A 1 318 ? -17.160 5.736 7.015 1.00 78.88 318 PRO A CA 1
ATOM 2447 C C . PRO A 1 318 ? -16.007 6.734 6.819 1.00 78.88 318 PRO A C 1
ATOM 2449 O O . PRO A 1 318 ? -15.687 7.161 5.712 1.00 78.88 318 PRO A O 1
ATOM 2452 N N . SER A 1 319 ? -15.347 7.113 7.908 1.00 83.12 319 SER A N 1
ATOM 2453 C CA . SER A 1 319 ? -14.151 7.955 7.862 1.00 83.12 319 SER A CA 1
ATOM 2454 C C . SER A 1 319 ? -13.142 7.402 8.848 1.00 83.12 319 SER A C 1
ATOM 2456 O O . SER A 1 319 ? -13.470 7.218 10.017 1.00 83.12 319 SER A O 1
ATOM 2458 N N . LEU A 1 320 ? -11.944 7.088 8.361 1.00 82.12 320 LEU A N 1
ATOM 2459 C CA . LEU A 1 320 ? -10.962 6.288 9.082 1.00 82.12 320 LEU A CA 1
ATOM 2460 C C . LEU A 1 320 ? -9.714 7.112 9.406 1.00 82.12 320 LEU A C 1
ATOM 2462 O O . LEU A 1 320 ? -9.268 7.930 8.602 1.00 82.12 320 LEU A O 1
ATOM 2466 N N . ASN A 1 321 ? -9.127 6.853 10.568 1.00 80.62 321 ASN A N 1
ATOM 2467 C CA . ASN A 1 321 ? -7.826 7.361 10.990 1.00 80.62 321 ASN A CA 1
ATOM 2468 C C . ASN A 1 321 ? -6.994 6.199 11.547 1.00 80.62 321 ASN A C 1
ATOM 2470 O O . ASN A 1 321 ? -7.553 5.259 12.105 1.00 80.62 321 ASN A O 1
ATOM 2474 N N . VAL A 1 322 ? -5.673 6.249 11.397 1.00 87.44 322 VAL A N 1
ATOM 2475 C CA . VAL A 1 322 ? -4.752 5.213 11.868 1.00 87.44 322 VAL A CA 1
ATOM 2476 C C . VAL A 1 322 ? -3.835 5.751 12.963 1.00 87.44 322 VAL A C 1
ATOM 2478 O O . VAL A 1 322 ? -3.245 6.822 12.836 1.00 87.44 322 VAL A O 1
ATOM 2481 N N . SER A 1 323 ? -3.662 4.973 14.027 1.00 81.31 323 SER A N 1
ATOM 2482 C CA . SER A 1 323 ? -2.682 5.229 15.079 1.00 81.31 323 SER A CA 1
ATOM 2483 C C . SER A 1 323 ? -1.987 3.940 15.532 1.00 81.31 323 SER A C 1
ATOM 2485 O O . SER A 1 323 ? -2.422 2.824 15.240 1.00 81.31 323 SER A O 1
ATOM 2487 N N . ARG A 1 324 ? -0.845 4.098 16.204 1.00 81.25 324 ARG A N 1
ATOM 2488 C CA . ARG A 1 324 ? -0.003 3.012 16.732 1.00 81.25 324 ARG A CA 1
ATOM 2489 C C . ARG A 1 324 ? 0.039 3.122 18.255 1.00 81.25 324 ARG A C 1
ATOM 2491 O O . ARG A 1 324 ? 0.067 4.248 18.754 1.00 81.25 324 ARG A O 1
ATOM 2498 N N . TYR A 1 325 ? 0.052 1.994 18.964 1.00 74.19 325 TYR A N 1
ATOM 2499 C CA . TYR A 1 325 ? 0.109 1.944 20.429 1.00 74.19 325 TYR A CA 1
ATOM 2500 C C . TYR A 1 325 ? 0.920 0.752 20.946 1.00 74.19 325 TYR A C 1
ATOM 2502 O O . TYR A 1 325 ? 1.142 -0.205 20.169 1.00 74.19 325 TYR A O 1
#

Secondary structure (DSSP, 8-state):
-------------------------S-S-S-----------------SSS------EEESSHHHHTSHHHHH--HHHHHHHHHHHHHHHHS-TT--EEEEGGGGT-SS--EEEEEEEEEEEETTT--EEEEEEEEEEETTEEEEEEEEEEE-TTS-EEE--GGGEEESPPPTTSPPSPPPPPPPPPP--S--PPPP-PPPPPP----EEEEEEEEEEE--TT-EEEEEEEEEEE--SEEEEEE-SS-EEEEEEEEEETTS-EEE-GGGTT--EEPTT-EEE------SS-EEEEEEEEEESSSEEEEEEEEEESSS---EEEEE-

Sequence (325 aa):
MKKQFIIGSLVFTSILQTASVAHADKSDIGTIIGGVIGGVVGSGVGKGNGNKAAIIIGAVAGSLIGNRLGREMDNSDRRALEEAQRRSLEGGMNQNCDWDGRNYGSRTGARGRFTSTREGYNARTGEYCREYESSIYLQDRVETNRGIACQSRDGSWYESRQSEVQWGRRDDYGRPPSRPAPGPRPGDGYGRPERPNYPPPPPVQRYEEASVQVSSVTRRTGGEWIRVTLNNPIAIEQLEVRALTAGVRVHDAMVYTASGRQFPVRQFQGTGTLYAGDRLGSENLNIRDRVTTIDLRMESMGGYADVLVRVMSMDGYPSLNVSRY

Foldseek 3Di:
DDDDDDDDDDDDDDDDDPPPPDPDDPDDDDAPDWKWAWDDPPDDDDDDPDDDQRARATAWCGSPLLDPVNVLDDPLLSVQVSVLQVCQVVHDAQDWSWGFSVVSVDPQRKIKTKGFHFWWAFPPPRFIKTKMKMWIDTPPDIDIDIFMWTQDPSRYIHTDDPVRIDTDAQDPVRHGDDDDDDPDDDDDDDDDDDDPPDDDDPPDLDWAKDKDKDWFFAQDVQFFKKKKFWPDFADFFKKKKAWAIAWKQWAWKWWAFPVGDIDTQVQSHPDDTHGHGRMRMGGGSPDPGTTGMMMIGMHGPTGTTMMMMMTIHSGDHTDIDMDGD

Radius of gyration: 26.2 Å; chains: 1; bounding box: 98×67×69 Å